Protein 8QAB (pdb70)

Structure (mmCIF, N/CA/C/O backbone):
data_8QAB
#
_entry.id   8QAB
#
_cell.length_a   46.078
_cell.length_b   30.914
_cell.length_c   51.953
_cell.angle_alpha   90.000
_cell.angle_beta   88.642
_cell.angle_gamma   90.000
#
_symmetry.space_group_name_H-M   'P 1 21 1'
#
loop_
_entity.id
_entity.type
_entity.pdbx_description
1 polymer apCCHex
2 non-polymer 1-methoxy-2-[2-[2-[2-[2-[2-[2-[2-[2-[2-(2-methoxyethoxy)ethoxy]ethoxy]ethoxy]ethoxy]ethoxy]ethoxy]ethoxy]ethoxy]ethoxy]ethane
3 water water
#
loop_
_atom_site.group_PDB
_atom_site.id
_atom_site.type_symbol
_atom_site.label_atom_id
_atom_site.label_alt_id
_atom_site.label_comp_id
_atom_site.label_asym_id
_atom_site.label_entity_id
_atom_site.label_seq_id
_atom_site.pdbx_PDB_ins_code
_atom_site.Cartn_x
_atom_site.Cartn_y
_atom_site.Cartn_z
_atom_site.occupancy
_atom_site.B_iso_or_equiv
_atom_site.auth_seq_id
_atom_site.auth_comp_id
_atom_site.auth_asym_id
_atom_site.auth_atom_id
_atom_site.pdbx_PDB_model_num
ATOM 1 N N . GLY A 1 2 ? 29.90178 28.95536 25.69885 1.000 39.93547 1 GLY A N 1
ATOM 2 C CA . GLY A 1 2 ? 30.20708 29.12425 24.25341 1.000 36.10658 1 GLY A CA 1
ATOM 3 C C . GLY A 1 2 ? 28.99810 29.57817 23.46570 1.000 27.83366 1 GLY A C 1
ATOM 4 O O . GLY A 1 2 ? 27.85705 29.42560 23.90121 1.000 28.27889 1 GLY A O 1
ATOM 8 N N . LEU A 1 3 ? 29.23203 30.11748 22.26666 1.000 28.82291 2 LEU A N 1
ATOM 9 C CA . LEU A 1 3 ? 28.13186 30.71760 21.51496 1.000 25.09779 2 LEU A CA 1
ATOM 10 C C . LEU A 1 3 ? 27.19856 29.68597 20.87729 1.000 23.25091 2 LEU A C 1
ATOM 11 O O . LEU A 1 3 ? 25.99437 29.93964 20.77114 1.000 21.63603 2 LEU A O 1
ATOM 27 N N . LEU A 1 4 ? 27.69718 28.49918 20.50942 1.000 25.40321 3 LEU A N 1
ATOM 28 C CA . LEU A 1 4 ? 26.78583 27.49321 19.97026 1.000 23.01038 3 LEU A CA 1
ATOM 29 C C . LEU A 1 4 ? 25.84561 26.98536 21.04879 1.000 22.64609 3 LEU A C 1
ATOM 30 O O . LEU A 1 4 ? 24.66122 26.75417 20.78999 1.000 21.85270 3 LEU A O 1
ATOM 46 N N . GLU A 1 5 ? 26.35727 26.80931 22.26926 1.000 24.99646 4 GLU A N 1
ATOM 47 C CA . GLU A 1 5 ? 25.49934 26.44714 23.39105 1.000 24.43206 4 GLU A CA 1
ATOM 48 C C . GLU A 1 5 ? 24.49475 27.54871 23.67186 1.000 22.88151 4 GLU A C 1
ATOM 49 O O . GLU A 1 5 ? 23.33490 27.26929 23.98809 1.000 22.09871 4 GLU A O 1
ATOM 58 N N . GLU A 1 6 ? 24.91099 28.81234 23.52834 1.000 22.71668 5 GLU A N 1
ATOM 59 C CA . GLU A 1 6 ? 23.95814 29.91909 23.66885 1.000 21.59682 5 GLU A CA 1
ATOM 60 C C . GLU A 1 6 ? 22.83638 29.86129 22.63023 1.000 19.49152 5 GLU A C 1
ATOM 61 O O . GLU A 1 6 ? 21.66325 30.00132 22.95505 1.000 19.07959 5 GLU A O 1
ATOM 73 N N . ILE A 1 7 ? 23.16801 29.61102 21.36719 1.000 18.90974 6 ILE A N 1
ATOM 74 C CA . ILE A 1 7 ? 22.12434 29.46994 20.34363 1.000 17.72899 6 ILE A CA 1
ATOM 75 C C . ILE A 1 7 ? 21.21084 28.29209 20.63150 1.000 16.99931 6 ILE A C 1
ATOM 76 O O . ILE A 1 7 ? 19.97619 28.39082 20.49078 1.000 16.52129 6 ILE A O 1
ATOM 92 N N . ALA A 1 8 ? 21.78840 27.16200 21.02998 1.000 18.65435 7 ALA A N 1
ATOM 93 C CA . ALA A 1 8 ? 20.98727 26.00135 21.39699 1.000 18.42602 7 ALA A CA 1
ATOM 94 C C . ALA A 1 8 ? 19.97533 26.35507 22.46897 1.000 18.20784 7 ALA A C 1
ATOM 95 O O . ALA A 1 8 ? 18.79929 26.01680 22.34889 1.000 18.97617 7 ALA A O 1
ATOM 102 N N . GLN A 1 9 ? 20.40237 27.09831 23.50027 1.000 18.97570 8 GLN A N 1
ATOM 103 C CA . GLN A 1 9 ? 19.44035 27.49270 24.52784 1.000 22.83048 8 GLN A CA 1
ATOM 104 C C . GLN A 1 9 ? 18.36361 28.42658 23.95689 1.000 18.16126 8 GLN A C 1
ATOM 105 O O . GLN A 1 9 ? 17.17998 28.29883 24.28701 1.000 18.02476 8 GLN A O 1
ATOM 112 N N . LEU A 1 10 ? 18.71868 29.30713 23.03475 1.000 16.60052 9 LEU A N 1
ATOM 113 C CA . LEU A 1 10 ? 17.71281 30.17857 22.41176 1.000 16.50823 9 LEU A CA 1
ATOM 114 C C . LEU A 1 10 ? 16.70218 29.38619 21.56777 1.000 15.05070 9 LEU A C 1
ATOM 115 O O . LEU A 1 10 ? 15.49254 29.69293 21.55837 1.000 14.99345 9 LEU A O 1
ATOM 131 N N . LEU A 1 11 ? 17.14955 28.33582 20.87532 1.000 15.03956 10 LEU A N 1
ATOM 132 C CA . LEU A 1 11 ? 16.21593 27.48846 20.13254 1.000 17.00774 10 LEU A CA 1
ATOM 133 C C . LEU A 1 11 ? 15.27348 26.75228 21.04908 1.000 15.04046 10 LEU A C 1
ATOM 134 O O . LEU A 1 11 ? 14.10256 26.55708 20.68818 1.000 15.93123 10 LEU A O 1
ATOM 150 N N . GLU A 1 12 ? 15.79018 26.27289 22.17683 1.000 15.96683 11 GLU A N 1
ATOM 151 C CA . GLU A 1 12 ? 14.95673 25.65830 23.19287 1.000 19.10418 11 GLU A CA 1
ATOM 152 C C . GLU A 1 12 ? 13.89422 26.63072 23.67150 1.000 17.26146 11 GLU A C 1
ATOM 153 O O . GLU A 1 12 ? 12.72678 26.24077 23.84095 1.000 18.69765 11 GLU A O 1
ATOM 165 N N . GLU A 1 13 ? 14.24666 27.91386 23.81403 1.000 16.51657 12 GLU A N 1
ATOM 166 C CA . GLU A 1 13 ? 13.25198 28.93220 24.17219 1.000 18.22626 12 GLU A CA 1
ATOM 167 C C . GLU A 1 13 ? 12.21667 29.17211 23.06022 1.000 14.73910 12 GLU A C 1
ATOM 168 O O . GLU A 1 13 ? 11.01406 29.28454 23.33519 1.000 15.81063 12 GLU A O 1
ATOM 180 N N . ILE A 1 14 ? 12.61658 29.19595 21.80472 1.000 14.54865 13 ILE A N 1
ATOM 181 C CA . ILE A 1 14 ? 11.61874 29.30076 20.72774 1.000 15.01646 13 ILE A CA 1
ATOM 182 C C . ILE A 1 14 ? 10.69257 28.09825 20.68587 1.000 14.05136 13 ILE A C 1
ATOM 183 O O . ILE A 1 14 ? 9.47031 28.23840 20.45531 1.000 14.96559 13 ILE A O 1
ATOM 199 N N . ALA A 1 15 ? 11.22949 26.90914 20.91168 1.000 15.00895 14 ALA A N 1
ATOM 200 C CA . ALA A 1 15 ? 10.41209 25.71883 20.90709 1.000 15.80194 14 ALA A CA 1
ATOM 201 C C . ALA A 1 15 ? 9.33958 25.80836 21.96544 1.000 14.49075 14 ALA A C 1
ATOM 202 O O . ALA A 1 15 ? 8.16904 25.48774 21.70775 1.000 15.69995 14 ALA A O 1
ATOM 209 N N . LYS A 1 16 ? 9.70908 26.29341 23.14507 1.000 15.45541 15 LYS A N 1
ATOM 210 C CA . LYS A 1 16 ? 8.73516 26.48448 24.19993 1.000 17.17759 15 LYS A CA 1
ATOM 211 C C . LYS A 1 16 ? 7.66830 27.48640 23.78657 1.000 15.49865 15 LYS A C 1
ATOM 212 O O . LYS A 1 16 ? 6.48389 27.27412 24.06194 1.000 16.37110 15 LYS A O 1
ATOM 222 N N . LEU A 1 17 ? 8.04671 28.57992 23.10368 1.000 15.46708 16 LEU A N 1
ATOM 223 C CA . LEU A 1 17 ? 7.05977 29.56545 22.66871 1.000 16.95868 16 LEU A CA 1
ATOM 224 C C . LEU A 1 17 ? 6.11374 28.99790 21.59260 1.000 14.32451 16 LEU A C 1
ATOM 225 O O . LEU A 1 17 ? 4.90292 29.27573 21.58298 1.000 15.03099 16 LEU A O 1
ATOM 241 N N . LEU A 1 18 ? 6.60446 28.15306 20.69224 1.000 15.40685 17 LEU A N 1
ATOM 242 C CA . LEU A 1 18 ? 5.71409 27.55068 19.70235 1.000 17.01823 17 LEU A CA 1
ATOM 243 C C . LEU A 1 18 ? 4.70447 26.62202 20.33175 1.000 14.88012 17 LEU A C 1
ATOM 244 O O . LEU A 1 18 ? 3.53759 26.53920 19.88835 1.000 15.46126 17 LEU A O 1
ATOM 260 N N . LYS A 1 19 ? 5.15624 25.86080 21.34870 1.000 15.59619 18 LYS A N 1
ATOM 261 C CA . LYS A 1 19 ? 4.23687 25.01714 22.10167 1.000 17.69126 18 LYS A CA 1
ATOM 262 C C . LYS A 1 19 ? 3.16894 25.87244 22.73982 1.000 17.12722 18 LYS A C 1
ATOM 263 O O . LYS A 1 19 ? 1.98531 25.54000 22.68077 1.000 18.02029 18 LYS A O 1
ATOM 282 N N . LYS A 1 20 ? 3.55682 27.02997 23.29776 1.000 16.85891 19 LYS A N 1
ATOM 283 C CA . LYS A 1 20 ? 2.56569 27.92530 23.87454 1.000 17.76469 19 LYS A CA 1
ATOM 284 C C . LYS A 1 20 ? 1.55870 28.44001 22.82177 1.000 17.48861 19 LYS A C 1
ATOM 285 O O . LYS A 1 20 ? 0.35744 28.50774 23.07818 1.000 18.65059 19 LYS A O 1
ATOM 297 N N . ILE A 1 21 ? 2.01750 28.78075 21.62827 1.000 16.33852 20 ILE A N 1
ATOM 298 C CA . ILE A 1 21 ? 1.08690 29.17766 20.55326 1.000 16.52305 20 ILE A CA 1
ATOM 299 C C . ILE A 1 21 ? 0.13129 28.04344 20.19248 1.000 18.16122 20 ILE A C 1
ATOM 300 O O . ILE A 1 21 ? -1.08006 28.26830 20.00248 1.000 18.28464 20 ILE A O 1
ATOM 316 N N . ALA A 1 22 ? 0.64843 26.80966 20.09983 1.000 17.32966 21 ALA A N 1
ATOM 317 C CA . ALA A 1 22 ? -0.20593 25.68245 19.75979 1.000 19.73147 21 ALA A CA 1
ATOM 318 C C . ALA A 1 22 ? -1.30873 25.51289 20.78346 1.000 19.61991 21 ALA A C 1
ATOM 319 O O . ALA A 1 22 ? -2.45480 25.27723 20.43240 1.000 20.76699 21 ALA A O 1
ATOM 326 N N . TRP A 1 23 ? -0.96565 25.65189 22.06456 1.000 19.90729 22 TRP A N 1
ATOM 327 C CA . TRP A 1 23 ? -1.9664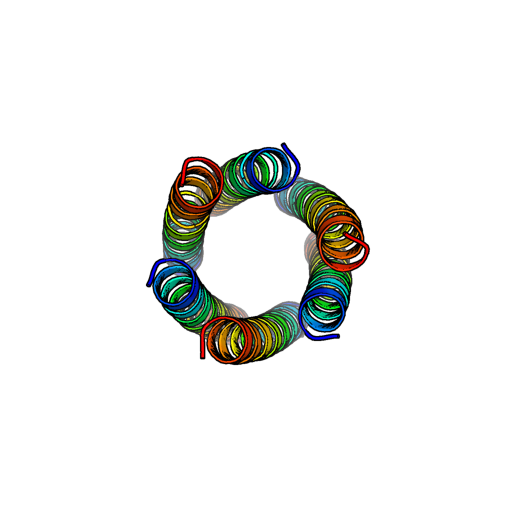5 25.56502 23.10732 1.000 22.27281 22 TRP A CA 1
ATOM 328 C C . TRP A 1 23 ? -3.03398 26.63137 22.90174 1.000 22.19044 22 TRP A C 1
ATOM 329 O O . TRP A 1 23 ? -4.22333 26.35639 23.05764 1.000 23.77922 22 TRP A O 1
ATOM 350 N N . LEU A 1 24 ? -2.63313 27.84836 22.52237 1.000 21.73881 23 LEU A N 1
ATOM 351 C CA . LEU A 1 24 ? -3.59158 28.92159 22.28452 1.000 22.07136 23 LEU A CA 1
ATOM 352 C C . LEU A 1 24 ? -4.50054 28.63579 21.08338 1.000 22.49753 23 LEU A C 1
ATOM 353 O O . LEU A 1 24 ? -5.70472 28.87827 21.13686 1.000 24.78805 23 LEU A O 1
ATOM 369 N N . LEU A 1 25 ? -3.96000 28.11030 19.99201 1.000 21.44717 24 LEU A N 1
ATOM 370 C CA . LEU A 1 25 ? -4.80036 27.78771 18.84626 1.000 25.57020 24 LEU A CA 1
ATOM 371 C C . LEU A 1 25 ? -5.84120 26.72534 19.18054 1.000 23.93642 24 LEU A C 1
ATOM 372 O O . LEU A 1 25 ? -6.95331 26.73730 18.64429 1.000 25.82887 24 LEU A O 1
ATOM 388 N N . LYS A 1 26 ? -5.44158 25.72689 19.97633 1.000 24.86014 25 LYS A N 1
ATOM 389 C CA . LYS A 1 26 ? -6.39176 24.69674 20.36962 1.000 28.70478 25 LYS A CA 1
ATOM 390 C C . LYS A 1 26 ? -7.53804 25.31897 21.12802 1.000 29.80509 25 LYS A C 1
ATOM 391 O O . LYS A 1 26 ? -8.67134 24.84441 21.02950 1.000 32.23308 25 LYS A O 1
ATOM 410 N N . LYS A 1 27 ? -7.27022 26.40237 21.85799 1.000 28.65554 26 LYS A N 1
ATOM 411 C CA . LYS A 1 27 ? -8.33429 27.13778 22.53348 1.000 30.78855 26 LYS A CA 1
ATOM 412 C C . LYS A 1 27 ? -9.20089 27.91490 21.54273 1.000 30.09070 26 LYS A C 1
ATOM 413 O O . LYS A 1 27 ? -10.42244 27.96640 21.68012 1.000 34.83994 26 LYS A O 1
ATOM 422 N N . ILE A 1 28 ? -8.59649 28.52889 20.53377 1.000 31.06317 27 ILE A N 1
ATOM 423 C CA . ILE A 1 28 ? -9.38114 29.20307 19.50492 1.000 29.54909 27 ILE A CA 1
ATOM 424 C C . ILE A 1 28 ? -10.30646 28.22588 18.78468 1.000 34.88020 27 ILE A C 1
ATOM 425 O O . ILE A 1 28 ? -11.46723 28.54445 18.49066 1.000 40.61199 27 ILE A O 1
ATOM 441 N N . ALA A 1 29 ? -9.81919 27.02093 18.49223 0.910 32.92334 28 ALA A N 1
ATOM 442 C CA . ALA A 1 29 ? -10.65532 26.03351 17.80432 0.910 37.84142 28 ALA A CA 1
ATOM 443 C C . ALA A 1 29 ? -11.79050 25.53488 18.69112 0.910 42.02532 28 ALA A C 1
ATOM 444 O O . ALA A 1 29 ? -12.92725 25.35161 18.21855 0.910 43.52606 28 ALA A O 1
ATOM 451 N N . GLN A 1 30 ? -11.47614 25.24645 19.96278 0.873 43.27374 29 GLN A N 1
ATOM 452 C CA . GLN A 1 30 ? -12.44803 24.87582 20.97570 0.873 44.84466 29 GLN A CA 1
ATOM 453 C C . GLN A 1 30 ? -13.37574 26.02704 21.26896 0.873 40.92230 29 GLN A C 1
ATOM 454 O O . GLN A 1 30 ? -14.34842 25.87125 22.02497 0.873 54.81998 29 GLN A O 1
ATOM 460 N N . GLY A 1 31 ? -13.10020 27.17336 20.67207 1.000 59.47890 30 GLY A N 1
ATOM 461 C CA . GLY A 1 31 ? -13.99465 28.29882 20.72338 1.000 50.97125 30 GLY A CA 1
ATOM 462 C C . GLY A 1 31 ? -15.38214 27.86027 20.32312 1.000 42.48658 30 GLY A C 1
ATOM 463 O O . GLY A 1 31 ? -15.56496 26.75790 19.81469 1.000 70.15874 30 GLY A O 1
ATOM 470 N N . GLY B 1 2 ? -6.73044 39.58697 23.42726 1.000 27.15912 1 GLY B N 1
ATOM 471 C CA . GLY B 1 2 ? -7.36128 38.30030 23.19638 1.000 28.52349 1 GLY B CA 1
ATOM 472 C C . GLY B 1 2 ? -6.39395 37.19736 22.75307 1.000 25.83675 1 GLY B C 1
ATOM 473 O O . GLY B 1 2 ? -5.18431 37.37268 22.74508 1.000 23.15181 1 GLY B O 1
ATOM 477 N N . LEU B 1 3 ? -6.93003 36.03405 22.39222 1.000 27.74895 2 LEU B N 1
ATOM 478 C CA . LEU B 1 3 ? -6.07172 34.89283 22.10163 1.000 26.88841 2 LEU B CA 1
ATOM 479 C C . LEU B 1 3 ? -5.23222 35.13709 20.86840 1.000 23.73608 2 LEU B C 1
ATOM 480 O O . LEU B 1 3 ? -4.03764 34.79883 20.86564 1.000 23.43066 2 LEU B O 1
ATOM 496 N N . LEU B 1 4 ? -5.82061 35.71998 19.81086 1.000 24.87543 3 LEU B N 1
ATOM 497 C CA . LEU B 1 4 ? -5.03647 36.06683 18.61996 1.000 27.19054 3 LEU B CA 1
ATOM 498 C C . LEU B 1 4 ? -3.95541 37.09307 18.93495 1.000 25.75576 3 LEU B C 1
ATOM 499 O O . LEU B 1 4 ? -2.83537 36.98443 18.44175 1.000 22.70934 3 LEU B O 1
ATOM 515 N N . GLU B 1 5 ? -4.27126 38.10745 19.74912 1.000 23.69456 4 GLU B N 1
ATOM 516 C CA . GLU B 1 5 ? -3.26770 39.08636 20.13841 1.000 21.13163 4 GLU B CA 1
ATOM 517 C C . GLU B 1 5 ? -2.16836 38.45618 20.99903 1.000 19.58679 4 GLU B C 1
ATOM 518 O O . GLU B 1 5 ? -0.98335 38.82515 20.89257 1.000 18.84861 4 GLU B O 1
ATOM 530 N N . GLU B 1 6 ? -2.51637 37.44425 21.79854 1.000 19.38636 5 GLU B N 1
ATOM 531 C CA . GLU B 1 6 ? -1.50784 36.73472 22.57261 1.000 18.35415 5 GLU B CA 1
ATOM 532 C C . GLU B 1 6 ? -0.58405 35.92848 21.67885 1.000 17.28392 5 GLU B C 1
ATOM 533 O O . GLU B 1 6 ? 0.61913 35.93061 21.89110 1.000 17.05938 5 GLU B O 1
ATOM 545 N N . ILE B 1 7 ? -1.14680 35.22260 20.69528 1.000 18.28687 6 ILE B N 1
ATOM 546 C CA . ILE B 1 7 ? -0.33584 34.55511 19.69701 1.000 17.77599 6 ILE B CA 1
ATOM 547 C C . ILE B 1 7 ? 0.58021 35.57012 19.04465 1.000 16.62734 6 ILE B C 1
ATOM 548 O O . ILE B 1 7 ? 1.76167 35.33567 18.91075 1.000 16.71736 6 ILE B O 1
ATOM 564 N N . ALA B 1 8 ? 0.04337 36.73515 18.67677 1.000 17.49953 7 ALA B N 1
ATOM 565 C CA . ALA B 1 8 ? 0.87450 37.75351 18.04906 1.000 18.08741 7 ALA B CA 1
ATOM 566 C C . ALA B 1 8 ? 2.04437 38.15886 18.93511 1.000 16.94112 7 ALA B C 1
ATOM 567 O O . ALA B 1 8 ? 3.16490 38.31086 18.47118 1.000 17.48013 7 ALA B O 1
ATOM 574 N N . GLN B 1 9 ? 1.81778 38.31275 20.24437 1.000 16.66138 8 GLN B N 1
ATOM 575 C CA A GLN B 1 9 ? 2.89230 38.68769 21.15428 0.592 19.89207 8 GLN B CA 1
ATOM 576 C CA B GLN B 1 9 ? 2.89473 38.69427 21.14671 0.408 19.88695 8 GLN B CA 1
ATOM 577 C C . GLN B 1 9 ? 3.97128 37.61148 21.23503 1.000 17.69129 8 GLN B C 1
ATOM 578 O O . GLN B 1 9 ? 5.167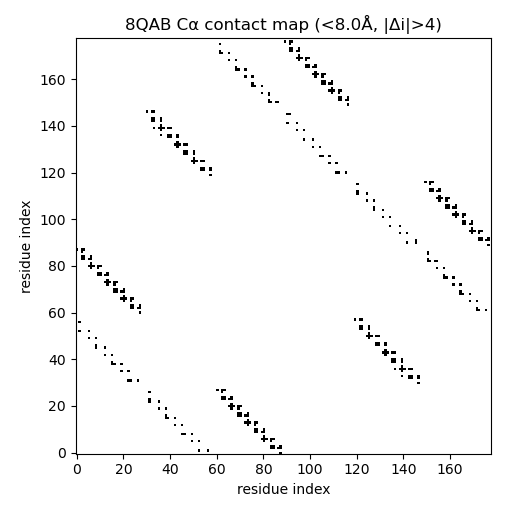04 37.91889 21.27224 1.000 17.96260 8 GLN B O 1
ATOM 603 N N . LEU B 1 10 ? 3.57320 36.34582 21.25239 1.000 16.07929 9 LEU B N 1
ATOM 604 C CA . LEU B 1 10 ? 4.52863 35.25960 21.32005 1.000 18.44900 9 LEU B CA 1
ATOM 605 C C . LEU B 1 10 ? 5.31266 35.17207 20.04493 1.000 14.64434 9 LEU B C 1
ATOM 606 O O . LEU B 1 10 ? 6.51537 34.92088 20.09568 1.000 15.65546 9 LEU B O 1
ATOM 622 N N . LEU B 1 11 ? 4.66921 35.45550 18.91558 1.000 15.64637 10 LEU B N 1
ATOM 623 C CA . LEU B 1 11 ? 5.35625 35.48245 17.63957 1.000 16.00680 10 LEU B CA 1
ATOM 624 C C . LEU B 1 11 ? 6.37957 36.59014 17.63586 1.000 16.23157 10 LEU B C 1
ATOM 625 O O . LEU B 1 11 ? 7.48785 36.40565 17.13659 1.000 16.90869 10 LEU B O 1
ATOM 641 N N . GLU B 1 12 ? 6.05263 37.74371 18.23197 1.000 16.66927 11 GLU B N 1
ATOM 642 C CA . GLU B 1 12 ? 7.03360 38.82887 18.36320 1.000 17.62094 11 GLU B CA 1
ATOM 643 C C . GLU B 1 12 ? 8.23953 38.41705 19.21406 1.000 18.39477 11 GLU B C 1
ATOM 644 O O . GLU B 1 12 ? 9.38916 38.75296 18.89367 1.000 17.85159 11 GLU B O 1
ATOM 656 N N . GLU B 1 13 ? 8.01831 37.66046 20.28631 1.000 16.54387 12 GLU B N 1
ATOM 657 C CA . GLU B 1 13 ? 9.12004 37.16434 21.11051 1.000 17.53229 12 GLU B CA 1
ATOM 658 C C . GLU B 1 13 ? 9.97607 36.17746 20.35079 1.000 16.98543 12 GLU B C 1
ATOM 659 O O . GLU B 1 13 ? 11.20679 36.23858 20.43064 1.000 17.93513 12 GLU B O 1
ATOM 666 N N . ILE B 1 14 ? 9.34893 35.29653 19.58804 1.000 14.43155 13 ILE B N 1
ATOM 667 C CA . ILE B 1 14 ? 10.07590 34.37944 18.73045 1.000 15.17934 13 ILE B CA 1
ATOM 668 C C . ILE B 1 14 ? 10.92905 35.16062 17.77890 1.000 14.64092 13 ILE B C 1
ATOM 669 O O . ILE B 1 14 ? 12.11840 34.86584 17.61961 1.000 15.07131 13 ILE B O 1
ATOM 685 N N . ALA B 1 15 ? 10.36490 36.21461 17.18605 1.000 14.49459 14 ALA B N 1
ATOM 686 C CA . ALA B 1 15 ? 11.15408 36.99765 16.24393 1.000 17.25420 14 ALA B CA 1
ATOM 687 C C . ALA B 1 15 ? 12.35532 37.64551 16.93721 1.000 16.53592 14 ALA B C 1
ATOM 688 O O . ALA B 1 15 ? 13.45216 37.67368 16.38436 1.000 17.18702 14 ALA B O 1
ATOM 695 N N . LYS B 1 16 ? 12.19876 38.11562 18.17098 1.000 15.46525 15 LYS B N 1
ATOM 696 C CA . LYS B 1 16 ? 13.31929 38.70802 18.89475 1.000 19.98227 15 LYS B CA 1
ATOM 697 C C . LYS B 1 16 ? 14.39371 37.67506 19.19355 1.000 16.63646 15 LYS B C 1
ATOM 698 O O . LYS B 1 16 ? 15.59254 37.95992 19.09905 1.000 16.94625 15 LYS B O 1
ATOM 707 N N . LEU B 1 17 ? 14.00384 36.45298 19.52170 1.000 15.24882 16 LEU B N 1
ATOM 708 C CA . LEU B 1 17 ? 14.99123 35.42706 19.81156 1.000 17.13791 16 LEU B CA 1
ATOM 709 C C . LEU B 1 17 ? 15.70086 35.01532 18.54195 1.000 14.68246 16 LEU B C 1
ATOM 710 O O . LEU B 1 17 ? 16.89299 34.73274 18.58074 1.000 16.21761 16 LEU B O 1
ATOM 726 N N . LEU B 1 18 ? 14.98557 34.97801 17.41905 1.000 14.96279 17 LEU B N 1
ATOM 727 C CA . LEU B 1 18 ? 15.61241 34.66578 16.14450 1.000 15.83697 17 LEU B CA 1
ATOM 728 C C . LEU B 1 18 ? 16.62323 35.72884 15.78682 1.000 18.23396 17 LEU B C 1
ATOM 729 O O . LEU B 1 18 ? 17.70846 35.41324 15.28901 1.000 17.46237 17 LEU B O 1
ATOM 745 N N . LYS B 1 19 ? 16.32101 36.99021 16.09984 1.000 17.33352 18 LYS B N 1
ATOM 746 C CA . LYS B 1 19 ? 17.30526 38.05671 15.87662 1.000 18.12239 18 LYS B CA 1
ATOM 747 C C . LYS B 1 19 ? 18.51898 37.88468 16.79417 1.000 18.51059 18 LYS B C 1
ATOM 748 O O . LYS B 1 19 ? 19.64857 38.13580 16.37465 1.000 19.48954 18 LYS B O 1
ATOM 757 N N . LYS B 1 20 ? 18.33516 37.44956 18.04325 1.000 17.36862 19 LYS B N 1
ATOM 758 C CA . LYS B 1 20 ? 19.49445 37.20012 18.91562 1.000 18.98371 19 LYS B CA 1
ATOM 759 C C . LYS B 1 20 ? 20.35046 36.06890 18.35765 1.000 17.34951 19 LYS B C 1
ATOM 760 O O . LYS B 1 20 ? 21.58410 36.12866 18.41931 1.000 19.01782 19 LYS B O 1
ATOM 775 N N . ILE B 1 21 ? 19.71666 35.02039 17.83363 1.000 15.50100 20 ILE B N 1
ATOM 776 C CA . ILE B 1 21 ? 20.45780 33.93764 17.20453 1.000 17.07344 20 ILE B CA 1
ATOM 777 C C . ILE B 1 21 ? 21.23828 34.48209 16.04235 1.000 17.01353 20 ILE B C 1
ATOM 778 O O . ILE B 1 21 ? 22.40096 34.15724 15.88213 1.000 18.26814 20 ILE B O 1
ATOM 794 N N . ALA B 1 22 ? 20.60333 35.30839 15.20904 1.000 16.74623 21 ALA B N 1
ATOM 795 C CA . ALA B 1 22 ? 21.30292 35.91751 14.08815 1.000 20.40572 21 ALA B CA 1
ATOM 796 C C . ALA B 1 22 ? 22.53134 36.68329 14.56876 1.000 21.75757 21 ALA B C 1
ATOM 797 O O . ALA B 1 22 ? 23.60615 36.54811 13.98939 1.000 22.14716 21 ALA B O 1
ATOM 804 N N . TRP B 1 23 ? 22.39936 37.47676 15.63797 1.000 19.64173 22 TRP B N 1
ATOM 805 C CA . TRP B 1 23 ? 23.54704 38.20455 16.17522 1.000 25.19440 22 TRP B CA 1
ATOM 806 C C . TRP B 1 23 ? 24.64372 37.27349 16.68639 1.000 24.24865 22 TRP B C 1
ATOM 807 O O . TRP B 1 23 ? 25.82659 37.53907 16.45937 1.000 24.25421 22 TRP B O 1
ATOM 811 N N . LEU B 1 24 ? 24.28224 36.18786 17.36940 1.000 21.36060 23 LEU B N 1
ATOM 812 C CA . LEU B 1 24 ? 25.28308 35.23379 17.82840 1.000 21.95663 23 LEU B CA 1
ATOM 813 C C . LEU B 1 24 ? 25.97715 34.55891 16.66298 1.000 21.43765 23 LEU B C 1
ATOM 814 O O . LEU B 1 24 ? 27.18462 34.31556 16.73303 1.000 22.96940 23 LEU B O 1
ATOM 830 N N . LEU B 1 25 ? 25.22181 34.24551 15.58468 1.000 21.49389 24 LEU B N 1
ATOM 831 C CA . LEU B 1 25 ? 25.85247 33.69893 14.38355 1.000 22.37856 24 LEU B CA 1
ATOM 832 C C . LEU B 1 25 ? 26.86513 34.67209 13.82644 1.000 25.77957 24 LEU B C 1
ATOM 833 O O . LEU B 1 25 ? 27.94576 34.26480 13.38532 1.000 27.58339 24 LEU B O 1
ATOM 849 N N . LYS B 1 26 ? 26.54215 35.96750 13.83060 1.000 25.54780 25 LYS B N 1
ATOM 850 C CA . LYS B 1 26 ? 27.49853 36.96469 13.35542 1.000 25.95049 25 LYS B CA 1
ATOM 851 C C . LYS B 1 26 ? 28.73594 37.00709 14.25650 1.000 29.02750 25 LYS B C 1
ATOM 852 O O . LYS B 1 26 ? 29.84594 37.22779 13.78067 1.000 33.31130 25 LYS B O 1
ATOM 871 N N . LYS B 1 27 ? 28.55869 36.81022 15.56508 1.000 26.88287 26 LYS B N 1
ATOM 872 C CA . LYS B 1 27 ? 29.67423 36.83107 16.50073 1.000 28.16748 26 LYS B CA 1
ATOM 873 C C . LYS B 1 27 ? 30.55133 35.59783 16.33510 1.000 27.30358 26 LYS B C 1
ATOM 874 O O . LYS B 1 27 ? 31.77410 35.67436 16.48375 1.000 29.78898 26 LYS B O 1
ATOM 881 N N . ILE B 1 28 ? 29.93221 34.44702 16.05204 1.000 28.62909 27 ILE B N 1
ATOM 882 C CA . ILE B 1 28 ? 30.69393 33.24129 15.75786 1.000 32.16129 27 ILE B CA 1
ATOM 883 C C . ILE B 1 28 ? 31.57617 33.49942 14.56232 1.000 36.79652 27 ILE B C 1
ATOM 884 O O . ILE B 1 28 ? 32.72887 33.06713 14.52045 1.000 34.68197 27 ILE B O 1
ATOM 900 N N . ALA B 1 29 ? 31.05149 34.23402 13.57585 1.000 36.39387 28 ALA B N 1
ATOM 901 C CA . ALA B 1 29 ? 31.87777 34.60606 12.43490 1.000 35.44069 28 ALA B CA 1
ATOM 902 C C . ALA B 1 29 ? 32.98673 35.57276 12.81688 1.000 40.69298 28 ALA B C 1
ATOM 903 O O . ALA B 1 29 ? 33.93136 35.73607 12.04431 1.000 48.38062 28 ALA B O 1
ATOM 910 N N . GLN B 1 30 ? 32.90931 36.20621 13.98945 1.000 35.92376 29 GLN B N 1
ATOM 911 C CA . GLN B 1 30 ? 33.95466 37.10762 14.47761 1.000 36.12017 29 GLN B CA 1
ATOM 912 C C . GLN B 1 30 ? 34.93177 36.42455 15.42788 1.000 40.15110 29 GLN B C 1
ATOM 913 O O . GLN B 1 30 ? 35.82779 37.09117 15.96714 1.000 44.67772 29 GLN B O 1
ATOM 927 N N . GLY B 1 31 ? 34.79847 35.11770 15.63030 1.000 36.08472 30 GLY B N 1
ATOM 928 C CA . GLY B 1 31 ? 35.67030 34.38602 16.52449 1.000 39.44877 30 GLY B CA 1
ATOM 929 C C . GLY B 1 31 ? 35.13859 34.26096 17.93618 1.000 38.42266 30 GLY B C 1
ATOM 930 O O . GLY B 1 31 ? 33.99870 34.62692 18.23240 1.000 40.82854 30 GLY B O 1
ATOM 937 N N . GLY C 1 2 ? -10.52931 19.18251 13.57485 1.000 58.98031 1 GLY C N 1
ATOM 938 C CA . GLY C 1 2 ? -10.75542 20.47601 12.86338 1.000 44.65193 1 GLY C CA 1
ATOM 939 C C . GLY C 1 2 ? -9.46404 21.07711 12.33322 1.000 34.21661 1 GLY C C 1
ATOM 940 O O . GLY C 1 2 ? -8.36557 20.66901 12.70382 1.000 32.61406 1 GLY C O 1
ATOM 944 N N . LEU C 1 3 ? -9.60518 22.08546 11.46944 1.000 33.75372 2 LEU C N 1
ATOM 945 C CA . LEU C 1 3 ? -8.43351 22.61621 10.77494 1.000 32.28555 2 LEU C CA 1
ATOM 946 C C . LEU C 1 3 ? -7.50221 23.36005 11.72335 1.000 26.48417 2 LEU C C 1
ATOM 947 O O . LEU C 1 3 ? -6.28068 23.24557 11.61473 1.000 24.31945 2 LEU C O 1
ATOM 963 N N . LEU C 1 4 ? -8.04598 24.15755 12.64517 1.000 28.35864 3 LEU C N 1
ATOM 964 C CA . LEU C 1 4 ? -7.18301 24.88455 13.57161 1.000 27.83889 3 LEU C CA 1
ATOM 965 C C . LEU C 1 4 ? -6.43969 23.93232 14.50962 1.000 26.13425 3 LEU C C 1
ATOM 966 O O . LEU C 1 4 ? -5.26660 24.16016 14.85328 1.000 27.05393 3 LEU C O 1
ATOM 982 N N . GLU C 1 5 ? -7.09376 22.85706 14.92810 1.000 31.51778 4 GLU C N 1
ATOM 983 C CA . GLU C 1 5 ? -6.42019 21.89158 15.77663 1.000 32.45121 4 GLU C CA 1
ATOM 984 C C . GLU C 1 5 ? -5.29667 21.22489 15.01377 1.000 26.50456 4 GLU C C 1
ATOM 985 O O . GLU C 1 5 ? -4.22469 20.96193 15.57368 1.000 29.05857 4 GLU C O 1
ATOM 989 N N . GLU C 1 6 ? -5.51533 20.97028 13.72328 1.000 26.09167 5 GLU C N 1
ATOM 990 C CA . GLU C 1 6 ? -4.46010 20.38086 12.90527 1.000 25.43488 5 GLU C CA 1
ATOM 991 C C . GLU C 1 6 ? -3.24384 21.30885 12.80400 1.000 22.50545 5 GLU C C 1
ATOM 992 O O . GLU C 1 6 ? -2.10390 20.86794 12.97465 1.000 24.24723 5 GLU C O 1
ATOM 1004 N N . ILE C 1 7 ? -3.47250 22.60929 12.61048 1.000 21.84312 6 ILE C N 1
ATOM 1005 C CA . ILE C 1 7 ? -2.38651 23.57567 12.63275 1.000 19.48411 6 ILE C CA 1
ATOM 1006 C C . ILE C 1 7 ? -1.63302 23.53510 13.97152 1.000 19.39320 6 ILE C C 1
A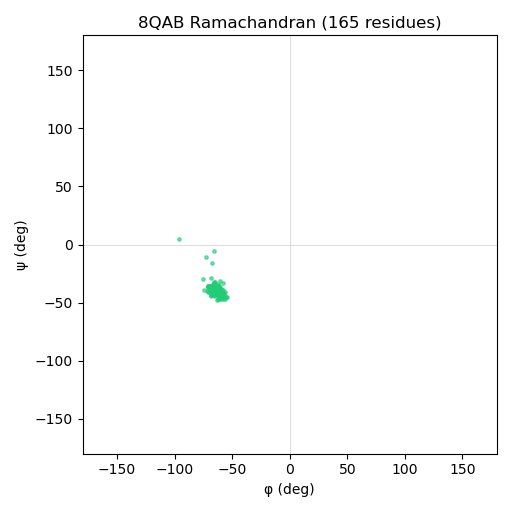TOM 1007 O O . ILE C 1 7 ? -0.40027 23.54854 14.01779 1.000 19.21605 6 ILE C O 1
ATOM 1023 N N . ALA C 1 8 ? -2.35001 23.46255 15.07741 1.000 20.84563 7 ALA C N 1
ATOM 1024 C CA . ALA C 1 8 ? -1.65004 23.44922 16.35683 1.000 21.26353 7 ALA C CA 1
ATOM 1025 C C . ALA C 1 8 ? -0.72704 22.24024 16.48838 1.000 21.39566 7 ALA C C 1
ATOM 1026 O O . ALA C 1 8 ? 0.41140 22.36449 16.98121 1.000 22.05711 7 ALA C O 1
ATOM 1033 N N . GLN C 1 9 ? -1.19615 21.07067 16.05042 1.000 24.81250 8 GLN C N 1
ATOM 1034 C CA . GLN C 1 9 ? -0.38193 19.86151 16.11990 1.000 24.07822 8 GLN C CA 1
ATOM 1035 C C . GLN C 1 9 ? 0.85331 19.99841 15.24611 1.000 22.69937 8 GLN C C 1
ATOM 1036 O O . GLN C 1 9 ? 1.94929 19.56591 15.62337 1.000 22.35192 8 GLN C O 1
ATOM 1042 N N . LEU C 1 10 ? 0.71228 20.66751 14.09736 1.000 21.00473 9 LEU C N 1
ATOM 1043 C CA . LEU C 1 10 ? 1.87032 20.90936 13.24751 1.000 19.99428 9 LEU C CA 1
ATOM 1044 C C . LEU C 1 10 ? 2.88753 21.81404 13.94812 1.000 17.55422 9 LEU C C 1
ATOM 1045 O O . LEU C 1 10 ? 4.10466 21.59717 13.85553 1.000 18.69622 9 LEU C O 1
ATOM 1061 N N . LEU C 1 11 ? 2.43383 22.84776 14.66242 1.000 17.77250 10 LEU C N 1
ATOM 1062 C CA . LEU C 1 11 ? 3.37238 23.66683 15.42736 1.000 19.26304 10 LEU C CA 1
ATOM 1063 C C . LEU C 1 11 ? 4.12643 22.87389 16.49553 1.000 18.53163 10 LEU C C 1
ATOM 1064 O O . LEU C 1 11 ? 5.31922 23.13682 16.76796 1.000 18.28566 10 LEU C O 1
ATOM 1080 N N . GLU C 1 12 ? 3.44785 21.93398 17.16695 1.000 18.82012 11 GLU C N 1
ATOM 1081 C CA . GLU C 1 12 ? 4.11630 21.10864 18.16090 1.000 21.94391 11 GLU C CA 1
ATOM 1082 C C . GLU C 1 12 ? 5.19323 20.24917 17.52098 1.000 19.79671 11 GLU C C 1
ATOM 1083 O O . GLU C 1 12 ? 6.27599 20.05206 18.09756 1.000 20.66044 11 GLU C O 1
ATOM 1095 N N . GLU C 1 13 ? 4.92421 19.75736 16.30554 1.000 20.71770 12 GLU C N 1
ATOM 1096 C CA . GLU C 1 13 ? 5.93619 19.00683 15.57394 1.000 21.60008 12 GLU C CA 1
ATOM 1097 C C . GLU C 1 13 ? 7.13833 19.88418 15.23696 1.000 18.10933 12 GLU C C 1
ATOM 1098 O O . GLU C 1 13 ? 8.28970 19.45956 15.38231 1.000 18.64874 12 GLU C O 1
ATOM 1110 N N . ILE C 1 14 ? 6.89287 21.12688 14.84373 1.000 17.19191 13 ILE C N 1
ATOM 1111 C CA . ILE C 1 14 ? 7.99469 22.05434 14.59540 1.000 16.29414 13 ILE C CA 1
ATOM 1112 C C . ILE C 1 14 ? 8.84623 22.24351 15.86805 1.000 16.01647 13 ILE C C 1
ATOM 1113 O O . ILE C 1 14 ? 10.07982 22.24360 15.82457 1.000 16.79457 13 ILE C O 1
ATOM 1129 N N . ALA C 1 15 ? 8.21001 22.39493 17.02585 1.000 16.65029 14 ALA C N 1
ATOM 1130 C CA . ALA C 1 15 ? 8.98540 22.57973 18.25333 1.000 16.97069 14 ALA C CA 1
ATOM 1131 C C . ALA C 1 15 ? 9.90484 21.39110 18.53487 1.000 17.72529 14 ALA C C 1
ATOM 1132 O O . ALA C 1 15 ? 11.04566 21.57097 18.98511 1.000 18.59373 14 ALA C O 1
ATOM 1139 N N . LYS C 1 16 ? 9.41279 20.17717 18.30815 1.000 18.88652 15 LYS C N 1
ATOM 1140 C CA . LYS C 1 16 ? 10.23396 19.00389 18.57063 1.000 19.87490 15 LYS C CA 1
ATOM 1141 C C . LYS C 1 16 ? 11.43656 19.01119 17.66403 1.000 19.60754 15 LYS C C 1
ATOM 1142 O O . LYS C 1 16 ? 12.55596 18.67687 18.08270 1.000 20.07642 15 LYS C O 1
ATOM 1157 N N . LEU C 1 17 ? 11.23251 19.45667 16.42176 1.000 18.39494 16 LEU C N 1
ATOM 1158 C CA . LEU C 1 17 ? 12.33741 19.52843 15.49596 1.000 19.19334 16 LEU C CA 1
ATOM 1159 C C . LEU C 1 17 ? 13.36404 20.56029 15.94073 1.000 17.75908 16 LEU C C 1
ATOM 1160 O O . LEU C 1 17 ? 14.57280 20.33154 15.81963 1.000 18.44214 16 LEU C O 1
ATOM 1176 N N . LEU C 1 18 ? 12.92616 21.72712 16.42916 1.000 16.88683 17 LEU C N 1
ATOM 1177 C CA . LEU C 1 18 ? 13.85791 22.72779 16.96240 1.000 18.04344 17 LEU C CA 1
ATOM 1178 C C . LEU C 1 18 ? 14.66666 22.20662 18.15665 1.000 17.62675 17 LEU C C 1
ATOM 1179 O O . LEU C 1 18 ? 15.85977 22.51168 18.30380 1.000 18.14312 17 LEU C O 1
ATOM 1195 N N . LYS C 1 19 ? 14.04777 21.42781 19.03569 1.000 18.19912 18 LYS C N 1
ATOM 1196 C CA . LYS C 1 19 ? 14.81380 20.87141 20.14963 1.000 20.90074 18 LYS C CA 1
ATOM 1197 C C . LYS C 1 19 ? 15.88930 19.91023 19.66793 1.000 20.04023 18 LYS C C 1
ATOM 1198 O O . LYS C 1 19 ? 16.99103 19.83046 20.24612 1.000 20.81632 18 LYS C O 1
ATOM 1210 N N . LYS C 1 20 ? 15.59079 19.16176 18.60564 1.000 20.10172 19 LYS C N 1
ATOM 1211 C CA . LYS C 1 20 ? 16.58882 18.27222 18.05586 1.000 21.22700 19 LYS C CA 1
ATOM 1212 C C . LYS C 1 20 ? 17.74421 19.07321 17.47470 1.000 20.97196 19 LYS C C 1
ATOM 1213 O O . LYS C 1 20 ? 18.90455 18.69694 17.62627 1.000 22.05295 19 LYS C O 1
ATOM 1222 N N . ILE C 1 21 ? 17.45320 20.20395 16.82558 1.000 19.92836 20 ILE C N 1
ATOM 1223 C CA . ILE C 1 21 ? 18.51234 21.07142 16.33883 1.000 20.26494 20 ILE C CA 1
ATOM 1224 C C . ILE C 1 21 ? 19.39016 21.54699 17.49491 1.000 20.59076 20 ILE C C 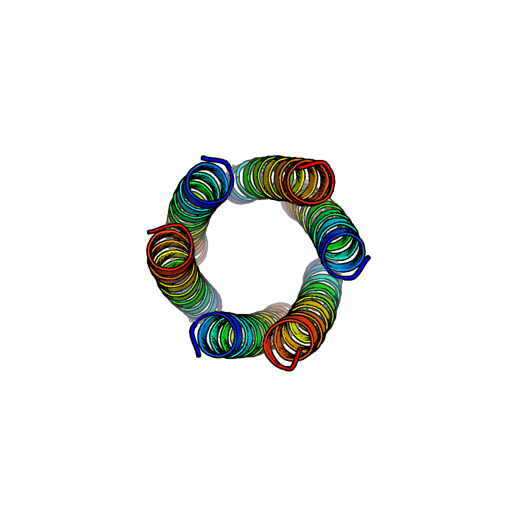1
ATOM 1225 O O . ILE C 1 21 ? 20.61661 21.50317 17.41768 1.000 21.70450 20 ILE C O 1
ATOM 1241 N N . ALA C 1 22 ? 18.78455 21.95876 18.61251 1.000 20.05515 21 ALA C N 1
ATOM 1242 C CA . ALA C 1 22 ? 19.59273 22.37303 19.76244 1.000 20.87080 21 ALA C CA 1
ATOM 1243 C C . ALA C 1 22 ? 20.51884 21.25646 20.25445 1.000 22.04856 21 ALA C C 1
ATOM 1244 O O . ALA C 1 22 ? 21.68083 21.50956 20.59903 1.000 23.04923 21 ALA C O 1
ATOM 1251 N N . TRP C 1 23 ? 20.02083 20.02092 20.31889 1.000 22.31529 22 TRP C N 1
ATOM 1252 C CA . TRP C 1 23 ? 20.84542 18.89719 20.75105 1.000 23.85820 22 TRP C CA 1
ATOM 1253 C C . TRP C 1 23 ? 22.03603 18.74136 19.82862 1.000 24.59022 22 TRP C C 1
ATOM 1254 O O . TRP C 1 23 ? 23.17476 18.52965 20.28527 1.000 26.34188 22 TRP C O 1
ATOM 1275 N N . LEU C 1 24 ? 21.79139 18.84449 18.52318 1.000 24.18492 23 LEU C N 1
ATOM 1276 C CA . LEU C 1 24 ? 22.85866 18.70377 17.54225 1.000 25.51385 23 LEU C CA 1
ATOM 1277 C C . LEU C 1 24 ? 23.89264 19.81597 17.69503 1.000 25.87895 23 LEU C C 1
ATOM 1278 O O . LEU C 1 24 ? 25.09534 19.56933 17.55894 1.000 27.56356 23 LEU C O 1
ATOM 1294 N N . LEU C 1 25 ? 23.44871 21.05031 17.99568 1.000 24.73713 24 LEU C N 1
ATOM 1295 C CA . LEU C 1 25 ? 24.41198 22.13942 18.15016 1.000 25.66559 24 LEU C CA 1
ATOM 1296 C C . LEU C 1 25 ? 25.31690 21.92753 19.35173 1.000 26.66896 24 LEU C C 1
ATOM 1297 O O . LEU C 1 25 ? 26.50326 22.27302 19.31211 1.000 28.27038 24 LEU C O 1
ATOM 1313 N N . LYS C 1 26 ? 24.78391 21.37987 20.43895 1.000 26.15846 25 LYS C N 1
ATOM 1314 C CA . LYS C 1 26 ? 25.62355 21.07166 21.59651 1.000 28.91265 25 LYS 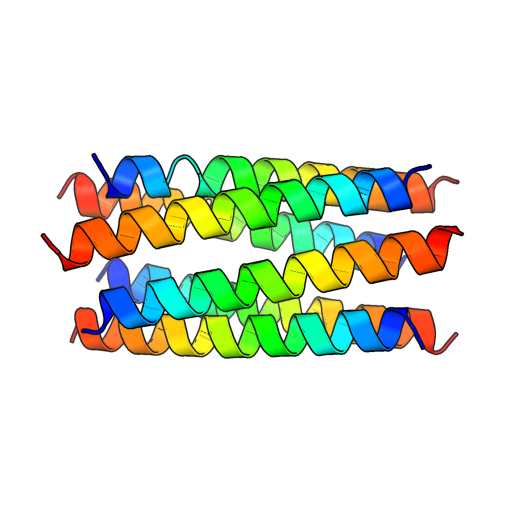C CA 1
ATOM 1315 C C . LYS C 1 26 ? 26.63792 19.98881 21.27337 1.000 30.36725 25 LYS C C 1
ATOM 1316 O O . LYS C 1 26 ? 27.77033 20.02027 21.77407 1.000 32.18950 25 LYS C O 1
ATOM 1335 N N . LYS C 1 27 ? 26.24913 19.01150 20.45272 1.000 28.84436 26 LYS C N 1
ATOM 1336 C CA . LYS C 1 27 ? 27.18279 17.98879 20.01207 1.000 30.72858 26 LYS C CA 1
ATOM 1337 C C . LYS C 1 27 ? 28.28663 18.60239 19.15935 1.000 31.99291 26 LYS C C 1
ATOM 1338 O O . LYS C 1 27 ? 29.45751 18.22975 19.28855 1.000 33.97467 26 LYS C O 1
ATOM 1347 N N . ILE C 1 28 ? 27.93077 19.56589 18.30531 1.000 31.51132 27 ILE C N 1
ATOM 1348 C CA . ILE C 1 28 ? 28.93500 20.25706 17.51110 1.000 33.03827 27 ILE C CA 1
ATOM 1349 C C . ILE C 1 28 ? 29.91872 20.97499 18.42583 1.000 34.03802 27 ILE C C 1
ATOM 1350 O O . ILE C 1 28 ? 31.12768 20.97990 18.18094 1.000 36.49440 27 ILE C O 1
ATOM 1366 N N . ALA C 1 29 ? 29.41618 21.59030 19.49934 1.000 36.07162 28 ALA C N 1
ATOM 1367 C CA . ALA C 1 29 ? 30.28401 22.37716 20.37193 1.000 37.02270 28 ALA C CA 1
ATOM 1368 C C . ALA C 1 29 ? 31.22102 21.49220 21.18047 1.000 46.68924 28 ALA C C 1
ATOM 1369 O O . ALA C 1 29 ? 32.37463 21.86274 21.42246 1.000 52.32651 28 ALA C O 1
ATOM 1376 N N . GLN C 1 30 ? 30.76133 20.31622 21.59112 1.000 38.26223 29 GLN C N 1
ATOM 1377 C CA . GLN C 1 30 ? 31.54289 19.45102 22.47124 1.000 45.10696 29 GLN C CA 1
ATOM 1378 C C . GLN C 1 30 ? 32.70948 18.82494 21.71141 1.000 54.82641 29 GLN C C 1
ATOM 1379 O O . GLN C 1 30 ? 33.59689 18.21516 22.31235 1.000 55.20763 29 GLN C O 1
ATOM 1385 N N . GLY C 1 31 ? 32.70129 18.97865 20.38934 1.000 44.97549 30 GLY C N 1
ATOM 1387 N N . GLY D 1 2 ? -8.21390 37.67092 1.43089 1.000 42.02181 1 GLY D N 1
ATOM 1388 C CA . GLY D 1 2 ? -8.33919 38.18050 2.83442 1.000 31.89853 1 GLY D CA 1
ATOM 1389 C C . GLY D 1 2 ? -7.07248 38.10768 3.67227 1.000 28.43625 1 GLY D C 1
ATOM 1390 O O . GLY D 1 2 ? -5.99509 37.71976 3.21966 1.000 25.81856 1 GLY D O 1
ATOM 1394 N N . LEU D 1 3 ? -7.19176 38.45767 4.95082 1.000 25.85743 2 LEU D N 1
ATOM 1395 C CA . LEU D 1 3 ? -6.02054 38.48877 5.82737 1.000 23.44829 2 LEU D CA 1
ATOM 1396 C C . LEU D 1 3 ? -5.46437 37.09941 6.15372 1.000 22.89195 2 LEU D C 1
ATOM 1397 O O . LEU D 1 3 ? -4.25129 36.94351 6.28854 1.000 21.60369 2 LEU D O 1
ATOM 1413 N N . LEU D 1 4 ? -6.32176 36.09419 6.30687 1.000 25.22842 3 LEU D N 1
ATOM 1414 C CA . LEU D 1 4 ? -5.83516 34.74045 6.55233 1.000 26.16651 3 LEU D CA 1
ATOM 1415 C C . LEU D 1 4 ? -5.04616 34.23357 5.36115 1.000 22.49215 3 LEU D C 1
ATOM 1416 O O . LEU D 1 4 ? -4.00595 33.58096 5.52359 1.000 21.66736 3 LEU D O 1
ATOM 1432 N N . GLU D 1 5 ? -5.54240 34.51823 4.15280 1.000 24.19270 4 GLU D N 1
ATOM 1433 C CA . GLU D 1 5 ? -4.80763 34.18423 2.93815 1.000 25.76948 4 GLU D CA 1
ATOM 1434 C C . GLU D 1 5 ? -3.48279 34.93342 2.87455 1.000 21.70428 4 GLU D C 1
ATOM 1435 O O . GLU D 1 5 ? -2.49035 34.37083 2.41589 1.000 23.03178 4 GLU D O 1
ATOM 1442 N N . GLU D 1 6 ? -3.42543 36.18936 3.36727 1.000 20.70446 5 GLU D N 1
ATOM 1443 C CA . GLU D 1 6 ? -2.13103 36.87303 3.42961 1.000 20.04370 5 GLU D CA 1
ATOM 1444 C C . GLU D 1 6 ? -1.17623 36.18452 4.41859 1.000 17.67304 5 GLU D C 1
ATOM 1445 O O . GLU D 1 6 ? 0.01893 36.02217 4.15093 1.000 17.58766 5 GLU D O 1
ATOM 1457 N N . ILE D 1 7 ? -1.64472 35.78974 5.58540 1.000 17.31990 6 ILE D N 1
ATOM 1458 C CA . ILE D 1 7 ? -0.78635 35.03901 6.50631 1.000 17.71532 6 ILE D CA 1
ATOM 1459 C C . ILE D 1 7 ? -0.29671 33.74329 5.88668 1.000 15.91989 6 ILE D C 1
ATOM 1460 O O . ILE D 1 7 ? 0.88883 33.40822 6.00661 1.000 16.15382 6 ILE D O 1
ATOM 1476 N N . ALA D 1 8 ? -1.18273 33.02947 5.17259 1.000 18.81206 7 ALA D N 1
ATOM 1477 C CA . ALA D 1 8 ? -0.77850 31.80993 4.47797 1.000 20.27819 7 ALA D CA 1
ATOM 1478 C C . ALA D 1 8 ? 0.36586 32.09135 3.52572 1.000 19.48242 7 ALA D C 1
ATOM 1479 O O . ALA D 1 8 ? 1.36809 31.37184 3.49991 1.000 20.42945 7 ALA D O 1
ATOM 1486 N N . GLN D 1 9 ? 0.24120 33.16141 2.74081 1.000 19.56521 8 GLN D N 1
ATOM 1487 C CA . GLN D 1 9 ? 1.32364 33.54777 1.84472 1.000 21.83282 8 GLN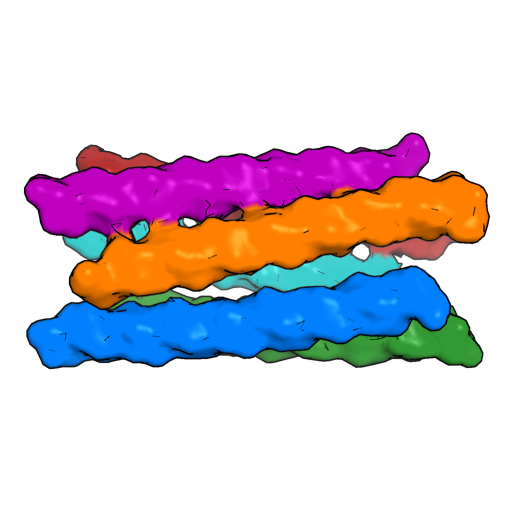 D CA 1
ATOM 1488 C C . GLN D 1 9 ? 2.62237 33.80478 2.60382 1.000 18.58577 8 GLN D C 1
ATOM 1489 O O . GLN D 1 9 ? 3.69428 33.38768 2.16581 1.000 20.00439 8 GLN D O 1
ATOM 1503 N N . LEU D 1 10 ? 2.56112 34.48957 3.75209 1.000 17.17071 9 LEU D N 1
ATOM 1504 C CA . LEU D 1 10 ? 3.78804 34.75219 4.50020 1.000 17.58443 9 LEU D CA 1
ATOM 1505 C C . LEU D 1 10 ? 4.40683 33.48029 5.06690 1.000 15.80091 9 LEU D C 1
ATOM 1506 O O . LEU D 1 10 ? 5.63864 33.38160 5.11353 1.000 15.87387 9 LEU D O 1
ATOM 1522 N N . LEU D 1 11 ? 3.59221 32.51243 5.45865 1.000 16.05752 10 LEU D N 1
ATOM 1523 C CA . LEU D 1 11 ? 4.13792 31.24908 5.92676 1.000 18.62736 10 LEU D CA 1
ATOM 1524 C C . LEU D 1 11 ? 4.82167 30.51602 4.79704 1.000 18.33707 10 LEU D C 1
ATOM 1525 O O . LEU D 1 11 ? 5.87310 29.88795 5.00978 1.000 18.22913 10 LEU D O 1
ATOM 1541 N N . GLU D 1 12 ? 4.21664 30.55232 3.60535 1.000 17.73251 11 GLU D N 1
ATOM 1542 C CA . GLU D 1 12 ? 4.84226 29.94376 2.44220 1.000 19.98285 11 GLU D CA 1
ATOM 1543 C C . GLU D 1 12 ? 6.19137 30.59596 2.18996 1.000 19.87364 11 GLU D C 1
ATOM 1544 O O . GLU D 1 12 ? 7.16952 29.91729 1.87203 1.000 20.52879 11 GLU D O 1
ATOM 1556 N N . GLU D 1 13 ? 6.28382 31.91297 2.39911 1.000 18.75011 12 GLU D N 1
ATOM 1557 C CA . GLU D 1 13 ? 7.56966 32.58824 2.23655 1.000 21.15457 12 GLU D CA 1
ATOM 1558 C C . GLU D 1 13 ? 8.57128 32.14129 3.30654 1.000 18.23982 12 GLU D C 1
ATOM 1559 O O . GLU D 1 13 ? 9.75010 31.95651 3.01905 1.000 19.82773 12 GLU D O 1
ATOM 1571 N N . ILE D 1 14 ? 8.13832 31.99466 4.55746 1.000 17.13358 13 ILE D N 1
ATOM 1572 C CA . ILE D 1 14 ? 9.06883 31.53423 5.59101 1.000 17.02444 13 ILE D CA 1
ATOM 1573 C C . ILE D 1 14 ? 9.58501 30.14251 5.25459 1.000 16.22300 13 ILE D C 1
ATOM 1574 O O . ILE D 1 14 ? 10.78856 29.87651 5.38645 1.000 17.80850 13 ILE D O 1
ATOM 1590 N N . ALA D 1 15 ? 8.70457 29.27511 4.75027 1.000 16.83092 14 ALA D N 1
ATOM 1591 C CA . ALA D 1 15 ? 9.13294 27.94341 4.35460 1.000 19.46873 14 ALA D CA 1
ATOM 1592 C C . ALA D 1 15 ? 10.22735 28.02069 3.30751 1.000 19.75943 14 ALA D C 1
ATOM 1593 O O . ALA D 1 15 ? 11.23877 27.31780 3.40413 1.000 20.45322 14 ALA D O 1
ATOM 1600 N N . LYS D 1 16 ? 10.02536 28.86724 2.29222 1.000 19.28231 15 LYS D N 1
ATOM 1601 C CA . LYS D 1 16 ? 11.03406 29.04601 1.26684 1.000 22.61262 15 LYS D CA 1
ATOM 1602 C C . LYS D 1 16 ? 12.35303 29.49235 1.89580 1.000 21.47011 15 LYS D C 1
ATOM 1603 O O . LYS D 1 16 ? 13.40946 29.00213 1.53267 1.000 23.42569 15 LYS D O 1
ATOM 1612 N N . LEU D 1 17 ? 12.31706 30.43681 2.84400 1.000 19.72816 16 LEU D N 1
ATOM 1613 C CA . LEU D 1 17 ? 13.55745 30.92113 3.44377 1.000 21.60026 16 LEU D CA 1
ATOM 1614 C C . LEU D 1 17 ? 14.22657 29.84775 4.30615 1.000 21.00683 16 LEU D C 1
ATOM 1615 O O . LEU D 1 17 ? 15.45047 29.76759 4.34235 1.000 20.39195 16 LEU D O 1
ATOM 1631 N N . LEU D 1 18 ? 13.45906 29.01918 5.01958 1.000 19.73373 17 LEU D N 1
ATOM 1632 C CA . LEU D 1 18 ? 14.09569 27.92701 5.77300 1.000 19.00297 17 LEU D CA 1
ATOM 1633 C C . LEU D 1 18 ? 14.77220 26.93209 4.86057 1.000 20.97851 17 LEU D C 1
ATOM 1634 O O . LEU D 1 18 ? 15.84269 26.39325 5.19714 1.000 19.87837 17 LEU D O 1
ATOM 1650 N N . LYS D 1 19 ? 14.12143 26.62916 3.72504 1.000 21.43870 18 LYS D N 1
ATOM 1651 C CA . LYS D 1 19 ? 14.71292 25.74341 2.74561 1.000 24.34289 18 LYS D CA 1
ATOM 1652 C C . LYS D 1 19 ? 16.02263 26.32142 2.24515 1.000 23.56463 18 LYS D C 1
ATOM 1653 O O . LYS D 1 19 ? 16.98078 25.58443 2.04955 1.000 25.47048 18 LYS D O 1
ATOM 1662 N N . LYS D 1 20 ? 16.09600 27.65122 2.09555 1.000 23.09222 19 LYS D N 1
ATOM 1663 C CA . LYS D 1 20 ? 17.35846 28.26853 1.72725 1.000 25.23243 19 LYS D CA 1
ATOM 1664 C C . LYS D 1 20 ? 18.41400 28.08892 2.82748 1.000 27.19263 19 LYS D C 1
ATOM 1665 O O . LYS D 1 20 ? 19.56592 27.78461 2.54086 1.000 27.39901 19 LYS D O 1
ATOM 1674 N N . ILE D 1 21 ? 18.05071 28.29795 4.09902 1.000 23.18780 20 ILE D N 1
ATOM 1675 C CA . ILE D 1 21 ? 19.03178 28.06407 5.16425 1.000 22.56552 20 ILE D CA 1
ATOM 1676 C C . ILE D 1 21 ? 19.54051 26.62454 5.14221 1.000 22.27259 20 ILE D C 1
ATOM 1677 O O . ILE D 1 21 ? 20.72765 26.36857 5.34968 1.000 24.00653 20 ILE D O 1
ATOM 1693 N N . ALA D 1 22 ? 18.64604 25.65943 4.94719 1.000 21.84837 21 ALA D N 1
ATOM 1694 C CA . ALA D 1 22 ? 19.07557 24.26661 4.89195 1.000 23.87144 21 ALA D CA 1
ATOM 1695 C C . ALA D 1 22 ? 20.08614 24.06096 3.78061 1.000 23.69886 21 ALA D C 1
ATOM 1696 O O . ALA D 1 22 ? 21.09830 23.36625 3.95726 1.000 26.17940 21 ALA D O 1
ATOM 1703 N N . TRP D 1 23 ? 19.81174 24.67012 2.62216 1.000 27.59217 22 TRP D N 1
ATOM 1704 C CA . TRP D 1 23 ? 20.73658 24.61802 1.50567 1.000 27.95026 22 TRP D CA 1
ATOM 1705 C C . TRP D 1 23 ? 22.08790 25.17608 1.91096 1.000 28.51883 22 TRP D C 1
ATOM 1706 O O . TRP D 1 23 ? 23.12818 24.59483 1.57755 1.000 31.15395 22 TRP D O 1
ATOM 1727 N N . LEU D 1 24 ? 22.10191 26.27399 2.66573 1.000 27.63605 23 LEU D N 1
ATOM 1728 C CA . LEU D 1 24 ? 23.37718 26.87757 3.04763 1.000 28.49335 23 LEU D CA 1
ATOM 1729 C C . LEU D 1 24 ? 24.12962 26.02768 4.06833 1.000 28.24046 23 LEU D C 1
ATOM 1730 O O . LEU D 1 24 ? 25.36281 25.91987 4.02253 1.000 32.59544 23 LEU D O 1
ATOM 1746 N N . LEU D 1 25 ? 23.41588 25.38873 4.98314 1.000 26.35142 24 LEU D N 1
ATOM 1747 C CA . LEU D 1 25 ? 24.09313 24.55845 5.97485 1.000 29.14156 24 LEU D CA 1
ATOM 1748 C C . LEU D 1 25 ? 24.72055 23.34573 5.33077 1.000 30.15464 24 LEU D C 1
ATOM 1749 O O . LEU D 1 25 ? 25.79852 22.89956 5.74668 1.000 31.10578 24 LEU D O 1
ATOM 1765 N N . LYS D 1 26 ? 24.03739 22.77325 4.34085 1.000 30.55203 25 LYS D N 1
ATOM 1766 C CA . LYS D 1 26 ? 24.63024 21.67652 3.59021 1.000 33.44049 25 LYS D CA 1
ATOM 1767 C C . LYS D 1 26 ? 25.92782 22.11843 2.95584 1.000 40.24245 25 LYS D C 1
ATOM 1768 O O . LYS D 1 26 ? 26.87959 21.33143 2.84993 1.000 44.40472 25 LYS D O 1
ATOM 1780 N N . LYS D 1 27 ? 26.01088 23.38106 2.57264 1.000 34.10235 26 LYS D N 1
ATOM 1781 C CA . LYS D 1 27 ? 27.23324 23.86891 1.95163 1.000 36.81833 26 LYS D CA 1
ATOM 1782 C C . LYS D 1 27 ? 28.34312 24.05053 2.97806 1.000 41.20562 26 LYS D C 1
ATOM 1783 O O . LYS D 1 27 ? 29.49073 23.70156 2.70894 1.000 41.32780 26 LYS D O 1
ATOM 1790 N N . ILE D 1 28 ? 28.02665 24.53952 4.17413 1.000 36.54705 27 ILE D N 1
ATOM 1791 C CA . ILE D 1 28 ? 29.03783 24.61141 5.22749 1.000 36.22136 27 ILE D CA 1
ATOM 1792 C C . ILE D 1 28 ? 29.56655 23.21956 5.53760 1.000 43.60059 27 ILE D C 1
ATOM 1793 O O . ILE D 1 28 ? 30.78063 23.00193 5.64241 1.000 45.09682 27 ILE D O 1
ATOM 1809 N N . ALA D 1 29 ? 28.65221 22.25619 5.69215 1.000 41.11651 28 ALA D N 1
ATOM 1810 C CA . ALA D 1 29 ? 29.05613 20.89065 6.02492 1.000 41.64492 28 ALA D CA 1
ATOM 1811 C C . ALA D 1 29 ? 29.92885 20.26654 4.95235 1.000 45.16246 28 ALA D C 1
ATOM 1812 O O . ALA D 1 29 ? 30.83373 19.48028 5.27058 1.000 50.48156 28 ALA D O 1
ATOM 1819 N N . GLN D 1 30 ? 29.69145 20.59355 3.68059 1.000 42.60138 29 GLN D N 1
ATOM 1820 C CA . GLN D 1 30 ? 30.46463 19.96159 2.62085 1.000 47.40780 29 GLN D CA 1
ATOM 1821 C C . GLN D 1 30 ? 31.93700 20.34323 2.69660 1.000 56.48587 29 GLN D C 1
ATOM 1822 O O . GLN D 1 30 ? 32.80190 19.53556 2.34623 1.000 57.46407 29 GLN D O 1
ATOM 1829 N N . GLY D 1 31 ? 32.24179 21.55434 3.15581 1.000 55.48097 30 GLY D N 1
ATOM 1830 C CA . GLY D 1 31 ? 33.62519 21.99526 3.24882 1.000 58.64056 30 GLY D CA 1
ATOM 1831 C C . GLY D 1 31 ? 34.42802 21.25111 4.30086 1.000 66.06478 30 GLY D C 1
ATOM 1832 O O . GLY D 1 31 ? 35.60984 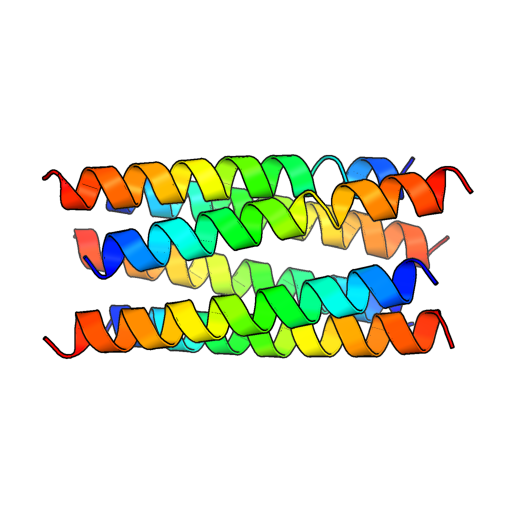20.95269 4.10276 1.000 72.08350 30 GLY D O 1
ATOM 1839 N N . GLY E 1 2 ? 29.97359 35.93274 4.74134 1.000 45.33810 1 GLY E N 1
ATOM 1840 C CA . GLY E 1 2 ? 30.11901 34.44136 4.73122 1.000 38.28965 1 GLY E CA 1
ATOM 1841 C C . GLY E 1 2 ? 28.78205 33.71097 4.83209 1.000 34.78503 1 GLY E C 1
ATOM 1842 O O . GLY E 1 2 ? 27.72990 34.32552 4.96516 1.000 36.25072 1 GLY E O 1
ATOM 1846 N N . LEU E 1 3 ? 28.83659 32.37172 4.77497 1.000 41.52024 2 LEU E N 1
ATOM 1847 C CA . LEU E 1 3 ? 27.61474 31.57111 4.74080 1.000 37.98556 2 LEU E CA 1
ATOM 1848 C C . LEU E 1 3 ? 26.86814 31.68644 6.05429 1.000 32.28885 2 LEU E C 1
ATOM 1849 O O . LEU E 1 3 ? 25.63695 31.76954 6.05625 1.000 31.71204 2 LEU E O 1
ATOM 1865 N N . LEU E 1 4 ? 27.59713 31.74121 7.17623 1.000 36.14852 3 LEU E N 1
ATOM 1866 C CA . LEU E 1 4 ? 26.92711 31.97879 8.45511 1.000 33.32007 3 LEU E CA 1
ATOM 1867 C C . LEU E 1 4 ? 26.21607 33.31907 8.43296 1.000 30.94690 3 LEU E C 1
ATOM 1868 O O . LEU E 1 4 ? 25.09376 33.43785 8.91689 1.000 28.66073 3 LEU E O 1
ATOM 1884 N N . GLU E 1 5 ? 26.84810 34.33694 7.84090 1.000 36.59225 4 GLU E N 1
ATOM 1885 C CA . GLU E 1 5 ? 26.23499 35.65678 7.75647 1.000 29.41834 4 GLU E CA 1
ATOM 1886 C C . GLU E 1 5 ? 25.00452 35.63846 6.85623 1.000 26.44669 4 GLU E C 1
ATOM 1887 O O . GLU E 1 5 ? 24.01191 36.31046 7.14813 1.000 26.90597 4 GLU E O 1
ATOM 1891 N N . GLU E 1 6 ? 25.03717 34.87327 5.75686 1.000 29.24190 5 GLU E N 1
ATOM 1892 C CA . GLU E 1 6 ? 23.82285 34.72462 4.95080 1.000 27.87087 5 GLU E CA 1
ATOM 1893 C C . GLU E 1 6 ? 22.70765 34.07428 5.74306 1.000 24.42712 5 GLU E C 1
ATOM 1894 O O . GLU E 1 6 ? 21.54040 34.46514 5.61898 1.000 25.36009 5 GLU E O 1
ATOM 1898 N N . ILE E 1 7 ? 23.04092 33.03116 6.50258 1.000 24.14857 6 ILE E N 1
ATOM 1899 C CA . ILE E 1 7 ? 22.03567 32.38713 7.32360 1.000 23.55411 6 ILE E CA 1
ATOM 1900 C C . ILE E 1 7 ? 21.47649 33.39088 8.30963 1.000 22.29553 6 ILE E C 1
ATOM 1901 O O . ILE E 1 7 ? 20.25510 33.47277 8.50226 1.000 21.46720 6 ILE E O 1
ATOM 1917 N N . ALA E 1 8 ? 22.35163 34.19216 8.91579 1.000 24.40072 7 ALA E N 1
ATOM 1918 C CA . ALA E 1 8 ? 21.90581 35.19426 9.87493 1.000 25.75823 7 ALA E CA 1
ATOM 1919 C C . ALA E 1 8 ? 20.91882 36.16160 9.23483 1.000 23.68159 7 ALA E C 1
ATOM 1920 O O . ALA E 1 8 ? 19.90482 36.50179 9.83265 1.000 22.02739 7 ALA E O 1
ATOM 1927 N N . GLN E 1 9 ? 21.19406 36.61234 8.02008 1.000 23.62167 8 GLN E N 1
ATOM 1928 C CA . GLN E 1 9 ? 20.28173 37.53397 7.34612 1.000 26.54923 8 GLN E CA 1
ATOM 1929 C C . GLN E 1 9 ? 18.96613 36.87133 6.97362 1.000 22.66534 8 GLN E C 1
ATOM 1930 O O . GLN E 1 9 ? 17.90903 37.51472 7.02938 1.000 22.27364 8 GLN E O 1
ATOM 1936 N N . LEU E 1 10 ? 18.98804 35.58460 6.59789 1.000 21.47070 9 LEU E N 1
ATOM 1937 C CA . LEU E 1 10 ? 17.73251 34.89149 6.31697 1.000 21.59060 9 LEU E CA 1
ATOM 1938 C C . LEU E 1 10 ? 16.90207 34.77168 7.57958 1.000 19.66283 9 LEU E C 1
ATOM 1939 O O . LEU E 1 10 ? 15.66441 34.88170 7.53991 1.000 19.36124 9 LEU E O 1
ATOM 1955 N N . LEU E 1 11 ? 17.56744 34.49912 8.71705 1.000 19.49223 10 LEU E N 1
ATOM 1956 C CA . LEU E 1 11 ? 16.87394 34.45681 9.99253 1.000 19.64839 10 LEU E CA 1
ATOM 1957 C C . LEU E 1 11 ? 16.27014 35.80739 10.31411 1.000 18.37703 10 LEU E C 1
ATOM 1958 O O . LEU E 1 11 ? 15.16214 35.88308 10.81344 1.000 18.35909 10 LEU E O 1
ATOM 1974 N N . GLU E 1 12 ? 16.98436 36.89208 10.03978 1.000 20.61901 11 GLU E N 1
ATOM 1975 C CA . GLU E 1 12 ? 16.42582 38.23278 10.21317 1.000 21.02190 11 GLU E CA 1
ATOM 1976 C C . GLU E 1 12 ? 15.20885 38.45602 9.31785 1.000 21.15143 11 GLU E C 1
ATOM 1977 O O . GLU E 1 12 ? 14.22588 39.05328 9.75876 1.000 20.78525 11 GLU E O 1
ATOM 1989 N N . GLU E 1 13 ? 15.20325 37.89834 8.10386 1.000 20.35710 12 GLU E N 1
ATOM 1990 C CA . GLU E 1 13 ? 14.04304 38.06846 7.21837 1.000 21.20699 12 GLU E CA 1
ATOM 1991 C C . GLU E 1 13 ? 12.86560 37.27578 7.73533 1.000 19.40156 12 GLU E C 1
ATOM 1992 O O . GLU E 1 13 ? 11.72350 37.76005 7.69702 1.000 19.99326 12 GLU E O 1
ATOM 2001 N N . ILE E 1 14 ? 13.11820 36.05715 8.21160 1.000 16.93708 13 ILE E N 1
ATOM 2002 C CA . ILE E 1 14 ? 12.06988 35.26563 8.82270 1.000 16.16798 13 ILE E CA 1
ATOM 2003 C C . ILE E 1 14 ? 11.49527 36.01657 10.00370 1.000 15.91649 13 ILE E C 1
ATOM 2004 O O . ILE E 1 14 ? 10.27299 36.08958 10.15069 1.000 17.24524 13 ILE E O 1
ATOM 2020 N N . ALA E 1 15 ? 12.36360 36.59747 10.84045 1.000 16.84421 14 ALA E N 1
ATOM 2021 C CA . ALA E 1 15 ? 11.90259 37.37543 11.98042 1.000 17.67727 14 ALA E CA 1
ATOM 2022 C C . ALA E 1 15 ? 10.97765 38.50067 11.52102 1.000 16.37194 14 ALA E C 1
ATOM 2023 O O . ALA E 1 15 ? 9.91850 38.72115 12.11521 1.000 18.00519 14 ALA E O 1
ATOM 2030 N N . LYS E 1 16 ? 11.30933 39.16338 10.42462 1.000 18.80179 15 LYS E N 1
ATOM 2031 C CA . LYS E 1 16 ? 10.45495 40.23680 9.89788 1.000 22.88988 15 LYS E CA 1
ATOM 2032 C C . LYS E 1 16 ? 9.10016 39.70306 9.41561 1.000 18.37977 15 LYS E C 1
ATOM 2033 O O . LYS E 1 16 ? 8.04957 40.30707 9.68305 1.000 20.09189 15 LYS E O 1
ATOM 2042 N N . LEU E 1 17 ? 9.08390 38.54752 8.74897 1.000 16.72622 16 LEU E N 1
ATOM 2043 C CA . LEU E 1 17 ? 7.83137 37.98527 8.28069 1.000 19.40093 16 LEU E CA 1
ATOM 2044 C C . LEU E 1 17 ? 6.97425 37.57720 9.44699 1.000 16.01775 16 LEU E C 1
ATOM 2045 O O . LEU E 1 17 ? 5.75125 37.71179 9.38360 1.000 16.85576 16 LEU E O 1
ATOM 2061 N N . LEU E 1 18 ? 7.59892 37.00815 10.50218 1.000 15.69514 17 LEU E N 1
ATOM 2062 C CA . LEU E 1 18 ? 6.85805 36.65776 11.70470 1.000 17.39086 17 LEU E CA 1
ATOM 2063 C C . LEU E 1 18 ? 6.23673 37.88528 12.32725 1.000 16.83132 17 LEU E C 1
ATOM 2064 O O . LEU E 1 18 ? 5.08419 37.84624 12.76056 1.000 16.42846 17 LEU E O 1
ATOM 2080 N N . LYS E 1 19 ? 6.95771 38.99391 12.35088 1.000 17.40879 18 LYS E N 1
ATOM 2081 C CA . LYS E 1 19 ? 6.38921 40.24924 12.83532 1.000 20.21501 18 LYS E CA 1
ATOM 2082 C C . LYS E 1 19 ? 5.20466 40.69090 11.96023 1.000 18.95743 18 LYS E C 1
ATOM 2083 O O . LYS E 1 19 ? 4.18877 41.17201 12.48446 1.000 20.30504 18 LYS E O 1
ATOM 2092 N N . LYS E 1 20 ? 5.28563 40.49727 10.62913 1.000 17.29265 19 LYS E N 1
ATOM 2093 C CA A LYS E 1 20 ? 4.15560 40.85652 9.77326 0.501 17.77552 19 LYS E CA 1
ATOM 2094 C CA B LYS E 1 20 ? 4.15678 40.85565 9.77064 0.499 17.79542 19 LYS E CA 1
ATOM 2095 C C . LYS E 1 20 ? 2.94795 39.95836 10.02004 1.000 15.71972 19 LYS E C 1
ATOM 2096 O O . LYS E 1 20 ? 1.79655 40.42905 10.00493 1.000 17.71234 19 LYS E O 1
ATOM 2111 N N . ILE E 1 21 ? 3.18222 38.65441 10.23023 1.000 15.52580 20 ILE E N 1
ATOM 2112 C CA . ILE E 1 21 ? 2.09300 37.77682 10.60055 1.000 16.85013 20 ILE E CA 1
ATOM 2113 C C . ILE E 1 21 ? 1.46289 38.27265 11.89188 1.000 14.81406 20 ILE E C 1
ATOM 2114 O O . ILE E 1 21 ? 0.24225 38.31827 11.98482 1.000 16.30971 20 ILE E O 1
ATOM 2130 N N . ALA E 1 22 ? 2.29469 38.64918 12.89182 1.000 15.25880 21 ALA E N 1
ATOM 2131 C CA . ALA E 1 22 ? 1.77348 39.16353 14.15554 1.000 17.83675 21 ALA E CA 1
ATOM 2132 C C . ALA E 1 22 ? 0.89382 40.38499 13.92334 1.000 18.80594 21 ALA E C 1
ATOM 2133 O O . ALA E 1 22 ? -0.19253 40.48302 14.47405 1.000 19.70121 21 ALA E O 1
ATOM 2140 N N . TRP E 1 23 ? 1.30008 41.28341 13.03956 1.000 18.81853 22 TRP E N 1
ATOM 2141 C CA . TRP E 1 23 ? 0.47578 42.44370 12.68400 1.000 20.17024 22 TRP E CA 1
ATOM 2142 C C . TRP E 1 23 ? -0.86488 42.04471 12.06507 1.000 18.70778 22 TRP E C 1
ATOM 2143 O O . TRP E 1 23 ? -1.91150 42.58958 12.41468 1.000 20.64393 22 TRP E O 1
ATOM 2164 N N . LEU E 1 24 ? -0.85483 41.11267 11.10621 1.000 18.28384 23 LEU E N 1
ATOM 2165 C CA . LEU E 1 24 ? -2.10169 40.69307 10.47706 1.000 19.75223 23 LEU E CA 1
ATOM 2166 C C . LEU E 1 24 ? -3.03591 39.99349 11.44700 1.000 18.83701 23 LEU E C 1
ATOM 2167 O O . LEU E 1 24 ? -4.25950 40.11761 11.34075 1.000 19.86552 23 LEU E O 1
ATOM 2183 N N . LEU E 1 25 ? -2.47843 39.22572 12.38491 1.000 18.39843 24 LEU E N 1
ATOM 2184 C CA . LEU E 1 25 ? -3.31504 38.61004 13.40210 1.000 19.15347 24 LEU E CA 1
ATOM 2185 C C . LEU E 1 25 ? -3.96918 39.65662 14.26311 1.000 22.60072 24 LEU E C 1
ATOM 2186 O O . LEU E 1 25 ? -5.14033 39.54094 14.58822 1.000 22.72811 24 LEU E O 1
ATOM 2202 N N . LYS E 1 26 ? -3.23855 40.71021 14.59854 1.000 23.14971 25 LYS E N 1
ATOM 2203 C CA . LYS E 1 26 ? -3.85719 41.80561 15.33186 1.000 25.19369 25 LYS E CA 1
ATOM 2204 C C . LYS E 1 26 ? -4.97668 42.44639 14.51810 1.000 28.42332 25 LYS E C 1
ATOM 2205 O O . LYS E 1 26 ? -6.02094 42.77779 15.06593 1.000 29.57202 25 LYS E O 1
ATOM 2220 N N . LYS E 1 27 ? -4.80976 42.56188 13.20034 1.000 24.35302 26 LYS E N 1
ATOM 2221 C CA . LYS E 1 27 ? -5.85111 43.15376 12.36365 1.000 24.91409 26 LYS E CA 1
ATOM 2222 C C . LYS E 1 27 ? -7.07349 42.24930 12.25757 1.000 25.75815 26 LYS E C 1
ATOM 2223 O O . LYS E 1 27 ? -8.20403 42.74305 12.23618 1.000 30.07873 26 LYS E O 1
ATOM 2233 N N . ILE E 1 28 ? -6.86701 40.92780 12.15573 1.000 23.38306 27 ILE E N 1
ATOM 2234 C CA . ILE E 1 28 ? -7.99087 40.00290 12.14309 1.000 25.80182 27 ILE E CA 1
ATOM 2235 C C . ILE E 1 28 ? -8.77506 40.15810 13.42537 1.000 25.85227 27 ILE E C 1
ATOM 2236 O O . ILE E 1 28 ? -10.01059 40.19180 13.41804 1.000 29.51703 27 ILE E O 1
ATOM 2252 N N . ALA E 1 29 ? -8.05062 40.27451 14.54133 1.000 29.23156 28 ALA E N 1
ATOM 2253 C CA . ALA E 1 29 ? -8.70818 40.42289 15.83958 1.000 27.95582 28 ALA E CA 1
ATOM 2254 C C . ALA E 1 29 ? -9.44350 41.74588 15.92776 1.000 30.18561 28 ALA E C 1
ATOM 2255 O O . ALA E 1 29 ? -10.53207 41.82086 16.52405 1.000 35.45636 28 ALA E O 1
ATOM 2262 N N . GLN E 1 30 ? -8.87870 42.80411 15.37356 1.000 37.52503 29 GLN E N 1
ATOM 2263 C CA . GLN E 1 30 ? -9.48776 44.13118 15.43097 1.000 41.97398 29 GLN E CA 1
ATOM 2264 C C . GLN E 1 30 ? -10.76213 44.18845 14.59911 1.000 47.59732 29 GLN E C 1
ATOM 2265 O O . GLN E 1 30 ? -11.66959 44.94816 14.90700 1.000 54.83552 29 GLN E O 1
ATOM 2269 N N . GLY E 1 31 ? -10.83044 43.37724 13.54808 1.000 45.79607 30 GLY E N 1
ATOM 2270 C CA . GLY E 1 31 ? -11.99442 43.33880 12.68231 1.000 54.96317 30 GLY E CA 1
ATOM 2274 N N . GLY F 1 2 ? 26.45487 13.77891 8.74243 1.000 56.70140 1 GLY F N 1
ATOM 2275 C CA . GLY F 1 2 ? 27.11258 14.69237 9.72121 1.000 41.31294 1 GLY F CA 1
ATOM 2276 C C . GLY F 1 2 ? 26.09192 15.54767 10.45122 1.000 40.17095 1 GLY F C 1
ATOM 2277 O O . GLY F 1 2 ? 24.92536 15.58465 10.05990 1.000 34.79379 1 GLY F O 1
ATOM 2281 N N . LEU F 1 3 ? 26.54869 16.23208 11.50439 0.914 30.11181 2 LEU F N 1
ATOM 2282 C CA . LEU F 1 3 ? 25.63246 16.94721 12.39058 0.914 32.87400 2 LEU F CA 1
ATOM 2283 C C . LEU F 1 3 ? 24.95785 18.12242 11.68416 0.914 26.91154 2 LEU F C 1
ATOM 2284 O O . LEU F 1 3 ? 23.75594 18.31691 11.83320 0.914 26.91862 2 LEU F O 1
ATOM 2300 N N . LEU F 1 4 ? 25.70438 18.91392 10.91114 1.000 30.60947 3 LEU F N 1
ATOM 2301 C CA . LEU F 1 4 ? 25.09533 20.02597 10.18833 1.000 33.67607 3 LEU F CA 1
ATOM 2302 C C . LEU F 1 4 ? 24.08339 19.53106 9.15371 1.000 30.12598 3 LEU F C 1
ATOM 2303 O O . LEU F 1 4 ? 23.05308 20.16576 8.92329 1.000 29.58875 3 LEU F O 1
ATOM 2319 N N . GLU F 1 5 ? 24.35334 18.37634 8.52562 1.000 33.14948 4 GLU F N 1
ATOM 2320 C CA . GLU F 1 5 ? 23.41387 17.88243 7.52607 1.000 29.79432 4 GLU F CA 1
ATOM 2321 C C . GLU F 1 5 ? 22.11336 17.42561 8.17558 1.000 27.27025 4 GLU F C 1
ATOM 2322 O O . GLU F 1 5 ? 21.02216 17.58291 7.59453 1.000 26.86013 4 GLU F O 1
ATOM 2331 N N . GLU F 1 6 ? 22.21231 16.84133 9.37149 1.000 26.89688 5 GLU F N 1
ATOM 2332 C CA . GLU F 1 6 ? 21.01615 16.51838 10.14071 1.000 24.44990 5 GLU F CA 1
ATOM 2333 C C . GLU F 1 6 ? 20.21521 17.78474 10.44522 1.000 23.32679 5 GLU F C 1
ATOM 2334 O O . GLU F 1 6 ? 18.99030 17.82247 10.26157 1.000 23.98830 5 GLU F O 1
ATOM 2340 N N . ILE F 1 7 ? 20.89620 18.86611 10.83951 1.000 22.92687 6 ILE F N 1
ATOM 2341 C CA . ILE F 1 7 ? 20.20007 20.14368 11.07473 1.000 25.10467 6 ILE F CA 1
ATOM 2342 C C . ILE F 1 7 ? 19.46048 20.60931 9.81378 1.000 21.59528 6 ILE F C 1
ATOM 2343 O O . ILE F 1 7 ? 18.29739 20.99516 9.84807 1.000 20.82063 6 ILE F O 1
ATOM 2359 N N . ALA F 1 8 ? 20.11339 20.54209 8.65520 1.000 24.10558 7 ALA F N 1
ATOM 2360 C CA . ALA F 1 8 ? 19.45087 20.98968 7.43926 1.000 24.34921 7 ALA F CA 1
ATOM 2361 C C . ALA F 1 8 ? 18.21000 20.16240 7.13437 1.000 23.65349 7 ALA F C 1
ATOM 2362 O O . ALA F 1 8 ? 17.17409 20.70425 6.72213 1.000 23.04521 7 ALA F O 1
ATOM 2369 N N . GLN F 1 9 ? 18.29958 18.83201 7.32488 1.000 24.01618 8 GLN F N 1
ATOM 2370 C CA . GLN F 1 9 ? 17.13572 17.99177 7.07200 1.000 25.87498 8 GLN F CA 1
ATOM 2371 C C . GLN F 1 9 ? 15.97100 18.37801 7.97499 1.000 22.05267 8 GLN F C 1
ATOM 2372 O O . GLN F 1 9 ? 14.81144 18.40761 7.53186 1.000 22.15454 8 GLN F O 1
ATOM 2378 N N . LEU F 1 10 ? 16.26169 18.68479 9.24091 1.000 20.64038 9 LEU F N 1
ATOM 2379 C CA . LEU F 1 10 ? 15.21371 19.09731 10.15090 1.000 19.91390 9 LEU F CA 1
ATOM 2380 C C . LEU F 1 10 ? 14.58417 20.42265 9.70386 1.000 19.18794 9 LEU F C 1
ATOM 2381 O O . LEU F 1 10 ? 13.36907 20.61130 9.79596 1.000 19.66699 9 LEU F O 1
ATOM 2397 N N . LEU F 1 11 ? 15.37646 21.34241 9.17985 1.000 18.67617 10 LEU F N 1
ATOM 2398 C CA . LEU F 1 11 ? 14.80962 22.58572 8.67302 1.000 19.28735 10 LEU F CA 1
ATOM 2399 C C . LEU F 1 11 ? 13.89137 22.35289 7.48088 1.000 21.05922 10 LEU F C 1
ATOM 2400 O O . LEU F 1 11 ? 12.88818 23.06445 7.32142 1.000 20.85446 10 LEU F O 1
ATOM 2416 N N . GLU F 1 12 ? 14.23942 21.40303 6.60122 1.000 20.83381 11 GLU F N 1
ATOM 2417 C CA . GLU F 1 12 ? 13.38329 21.07493 5.47292 1.000 24.89176 11 GLU F CA 1
ATOM 2418 C C . GLU F 1 12 ? 12.06952 20.47945 5.94118 1.000 21.73444 11 GLU F C 1
ATOM 2419 O O . GLU F 1 12 ? 11.01088 20.75830 5.36198 1.000 23.90753 11 GLU F O 1
ATOM 2431 N N . GLU F 1 13 ? 12.11679 19.65832 7.00261 1.000 22.20354 12 GLU F N 1
ATOM 2432 C CA . GLU F 1 13 ? 10.89309 19.13401 7.57380 1.000 21.57498 12 GLU F CA 1
ATOM 2433 C C . GLU F 1 13 ? 10.03471 20.26227 8.11659 1.000 19.57844 12 GLU F C 1
ATOM 2434 O O . GLU F 1 13 ? 8.82054 20.28641 7.88168 1.000 20.68677 12 GLU F O 1
ATOM 2440 N N . ILE F 1 14 ? 10.65682 21.22926 8.80076 1.000 18.18468 13 ILE F N 1
ATOM 2441 C CA . ILE F 1 14 ? 9.90973 22.37466 9.32918 1.000 17.71555 13 ILE F CA 1
ATOM 2442 C C . ILE F 1 14 ? 9.23593 23.13711 8.17820 1.000 16.72770 13 ILE F C 1
ATOM 2443 O O . ILE F 1 14 ? 8.05233 23.45896 8.23066 1.000 16.88432 13 ILE F O 1
ATOM 2459 N N . ALA F 1 15 ? 9.93093 23.33104 7.06537 1.000 17.11265 14 ALA F N 1
ATOM 2460 C CA . ALA F 1 15 ? 9.31885 24.04303 5.94455 1.000 17.51347 14 ALA F CA 1
ATOM 2461 C C . ALA F 1 15 ? 8.08987 23.31748 5.39948 1.000 18.21846 14 ALA F C 1
ATOM 2462 O O . ALA F 1 15 ? 7.06754 23.94699 5.06834 1.000 18.82215 14 ALA F O 1
ATOM 2469 N N . LYS F 1 16 ? 8.15978 21.98251 5.29525 1.000 19.91111 15 LYS F N 1
ATOM 2470 C CA . LYS F 1 16 ? 7.01971 21.22519 4.79638 1.000 20.67206 15 LYS F CA 1
ATOM 2471 C C . LYS F 1 16 ? 5.82648 21.40736 5.70677 1.000 19.67649 15 LYS F C 1
ATOM 2472 O O . LYS F 1 16 ? 4.67763 21.50450 5.24995 1.000 20.44100 15 LYS F O 1
ATOM 2484 N N . LEU F 1 17 ? 6.09201 21.43054 7.02379 1.000 19.52024 16 LEU F N 1
ATOM 2485 C CA . LEU F 1 17 ? 5.02700 21.58497 7.99999 1.000 20.17210 16 LEU F CA 1
ATOM 2486 C C . LEU F 1 17 ? 4.41353 22.97688 7.88785 1.000 17.69505 16 LEU F C 1
ATOM 2487 O O . LEU F 1 17 ? 3.18705 23.13665 7.97309 1.000 17.22882 16 LEU F O 1
ATOM 2503 N N . LEU F 1 18 ? 5.23473 23.97485 7.61509 1.000 15.97038 17 L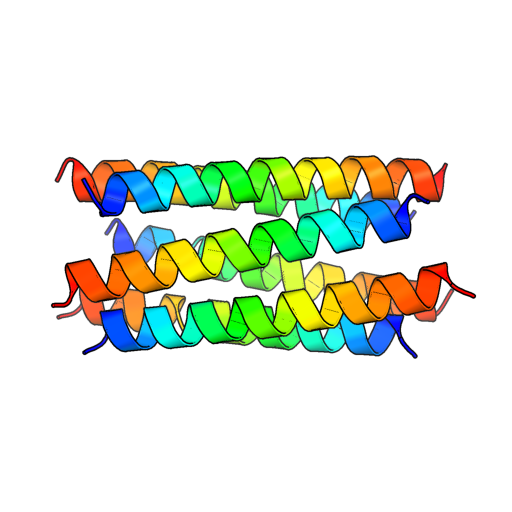EU F N 1
ATOM 2504 C CA . LEU F 1 18 ? 4.68723 25.32518 7.42302 1.000 16.74932 17 LEU F CA 1
ATOM 2505 C C . LEU F 1 18 ? 3.80010 25.40949 6.17066 1.000 17.57007 17 LEU F C 1
ATOM 2506 O O . LEU F 1 18 ? 2.77379 26.10765 6.16533 1.000 19.35752 17 LEU F O 1
ATOM 2522 N N . LYS F 1 19 ? 4.16800 24.70987 5.09335 1.000 17.99127 18 LYS F N 1
ATOM 2523 C CA . LYS F 1 19 ? 3.30932 24.70474 3.89734 1.000 18.56004 18 LYS F CA 1
ATOM 2524 C C . LYS F 1 19 ? 1.97416 24.02247 4.14904 1.000 19.51093 18 LYS F C 1
ATOM 2525 O O . LYS F 1 19 ? 0.92411 24.44659 3.61975 1.000 19.96745 18 LYS F O 1
ATOM 2544 N N . LYS F 1 20 ? 1.97832 22.99124 4.99592 1.000 19.83226 19 LYS F N 1
ATOM 2545 C CA . LYS F 1 20 ? 0.73527 22.35731 5.35058 1.000 22.05641 19 LYS F CA 1
ATOM 2546 C C . LYS F 1 20 ? -0.11736 23.31955 6.14461 1.000 19.93137 19 LYS F C 1
ATOM 2547 O O . LYS F 1 20 ? -1.32627 23.38199 5.93950 1.000 20.92286 19 LYS F O 1
ATOM 2556 N N . ILE F 1 21 ? 0.50597 24.09770 7.04196 1.000 19.55868 20 ILE F N 1
ATOM 2557 C CA . ILE F 1 21 ? -0.26107 25.08676 7.80223 1.000 17.66438 20 ILE F CA 1
ATOM 2558 C C . ILE F 1 21 ? -0.85909 26.12172 6.85155 1.000 17.02114 20 ILE F C 1
ATOM 2559 O O . ILE F 1 21 ? -2.02384 26.48834 6.95817 1.000 19.27433 20 ILE F O 1
ATOM 2575 N N . ALA F 1 22 ? -0.09839 26.56218 5.87670 1.000 16.54003 21 ALA F N 1
ATOM 2576 C CA . ALA F 1 22 ? -0.63699 27.54665 4.92470 1.000 19.64365 21 ALA F CA 1
ATOM 2577 C C . ALA F 1 22 ? -1.85566 27.01628 4.15323 1.000 18.87541 21 ALA F C 1
ATOM 2578 O O . ALA F 1 22 ? -2.85802 27.74210 3.95391 1.000 20.06639 21 ALA F O 1
ATOM 2585 N N . TRP F 1 23 ? -1.79445 25.76928 3.67426 1.000 19.68495 22 TRP F N 1
ATOM 2586 C CA . TRP F 1 23 ? -2.93829 25.19329 2.96772 1.000 21.76699 22 TRP F CA 1
ATOM 2587 C C . TRP F 1 23 ? -4.16181 25.14309 3.86110 1.000 22.38609 22 TRP F C 1
ATOM 2588 O O . TRP F 1 23 ? -5.27534 25.46439 3.44071 1.000 23.84513 22 TRP F O 1
ATOM 2609 N N . LEU F 1 24 ? -3.95987 24.78020 5.12188 1.000 21.86587 23 LEU F N 1
ATOM 2610 C CA . LEU F 1 24 ? -5.06310 24.72036 6.05784 1.000 23.56372 23 LEU F CA 1
ATOM 2611 C C . LEU F 1 24 ? -5.65321 26.10280 6.28758 1.000 23.16897 23 LEU F C 1
ATOM 2612 O O . LEU F 1 24 ? -6.88028 26.24297 6.37683 1.000 24.36964 23 LEU F O 1
ATOM 2628 N N . LEU F 1 25 ? -4.79990 27.12877 6.37725 1.000 21.02047 24 LEU F N 1
ATOM 2629 C CA . LEU F 1 25 ? -5.31633 28.49085 6.49892 1.000 23.13310 24 LEU F CA 1
ATOM 2630 C C . LEU F 1 25 ? -6.17624 28.87516 5.30152 1.000 24.94329 24 LEU F C 1
ATOM 2631 O O . LEU F 1 25 ? -7.22570 29.51061 5.45379 1.000 27.00801 24 LEU F O 1
ATOM 2647 N N . LYS F 1 26 ? -5.77120 28.50194 4.08742 1.000 23.79461 25 LYS F N 1
ATOM 2648 C CA . LYS F 1 26 ? -6.61422 28.81419 2.93748 1.000 24.01885 25 LYS F CA 1
ATOM 2649 C C . LYS F 1 26 ? -7.95411 28.08891 2.99516 1.000 27.53219 25 LYS F C 1
ATOM 2650 O O . LYS F 1 26 ? -8.99534 28.62500 2.56883 1.000 29.76717 25 LYS F O 1
ATOM 2669 N N . LYS F 1 27 ? -7.96129 26.84293 3.47434 1.000 26.54770 26 LYS F N 1
ATOM 2670 C CA . LYS F 1 27 ? -9.22642 26.14249 3.58842 1.000 28.20631 26 LYS F CA 1
ATOM 2671 C C . LYS F 1 27 ? -10.11405 26.81045 4.62691 1.000 30.06318 26 LYS F C 1
ATOM 2672 O O . LYS F 1 27 ? -11.34534 26.81866 4.48295 1.000 33.88605 26 LYS F O 1
ATOM 2681 N N . ILE F 1 28 ? -9.50620 27.36606 5.67686 1.000 29.75524 27 ILE F N 1
ATOM 2682 C CA . ILE F 1 28 ? -10.29616 28.11029 6.64884 1.000 33.89012 27 ILE F CA 1
ATOM 2683 C C . ILE F 1 28 ? -10.92381 29.31697 5.96773 1.000 33.51131 27 ILE F C 1
ATOM 2684 O O . ILE F 1 28 ? -12.12346 29.56990 6.08285 1.000 36.87402 27 ILE F O 1
ATOM 2700 N N . ALA F 1 29 ? -10.11459 30.05956 5.20787 1.000 37.02964 28 ALA F N 1
ATOM 2701 C CA . ALA F 1 29 ? -10.63248 31.21875 4.48412 1.000 34.64603 28 ALA F CA 1
ATOM 2702 C C . ALA F 1 29 ? -11.69139 30.82991 3.45909 1.000 39.69860 28 ALA F C 1
ATOM 2703 O O . ALA F 1 29 ? -12.74616 31.47127 3.37294 1.000 48.53846 28 ALA F O 1
ATOM 2710 N N . GLN F 1 30 ? -11.43278 29.80040 2.65530 1.000 40.14966 29 GLN F N 1
ATOM 2711 C CA . GLN F 1 30 ? -12.32151 29.45854 1.54017 1.000 39.93192 29 GLN F CA 1
ATOM 2712 C C . GLN F 1 30 ? -13.24087 28.26325 1.81669 1.000 39.06046 29 GLN F C 1
ATOM 2713 O O . GLN F 1 30 ? -14.26182 28.10969 1.14846 1.000 55.55443 29 GLN F O 1
#

Radius of gyration: 16.09 Å; Cα contacts (8 Å, |Δi|>4): 227; chains: 6; bounding box: 50×29×23 Å

Sequence (178 aa):
GLLEEIAQLLEEIAKLLKKIAWLLKKIAQGGLLEEIAQQLLEEIAKLLKKIAWLLKKIAQGGLLEEIAQLLEEIAKLLKKIAWLLKKIAQGLLEEIAQLLEEIAKLLKKIAWLLKKIAQGGLLEEIAQLLEEIAKLLKKKIAWLLKKIAQGGLLEEIAQLLEEIAKLLKKIAWLLKKIAQ

Solvent-accessible surface area: 8633 Å² total

Foldseek 3Di:
DVVVVVVVVVVVVVVVVVVVVVVVVVVVVD/DVVVVVVVVVVVVVVVVVVVVVVVVVVVVD/DVVVVVVVVVVVVVVVVVVVVVVVVVVVD/DVVVVVVVVVVVVVVVVVVVVVVVVVVVVD/DVVVVVVVVVVVVVVVVVVVVVVVVVVVDD/DVVVVVVVVVVVVVVVVVVVVVVVVVVVD

Secondary structure (P-SEA, 3-state):
caaaaaaaaaaaaaaaaaaaaaaaaaaaac/caaaaaaaaaaaaaaaaaaaaaaaaaaaac/caaaaaaaaaaaaaaaaaaaaaaaaaaac/caaaaaaaaaaaaaaaaaaaaaaaaaaaac/caaaaaaaaaaaaaaaaaaaaaaaaaaaac/caaaaaaaaaaaaaaaaaaaaaaaaaaac

B-factor: mean 30.85, std 11.26, range [14.05, 93.98]